Protein AF-A0A804IGE7-F1 (afdb_monomer_lite)

Organism: Musa acuminata subsp. malaccensis (NCBI:txid214687)

Structure (mmCIF, N/CA/C/O backbone):
data_AF-A0A804IGE7-F1
#
_entry.id   AF-A0A804IGE7-F1
#
loop_
_atom_site.group_PDB
_atom_site.id
_atom_site.type_symbol
_atom_site.label_atom_id
_atom_site.label_alt_id
_atom_site.label_comp_id
_atom_site.label_asym_id
_atom_site.label_entity_id
_atom_site.label_seq_id
_atom_site.pdbx_PDB_ins_code
_atom_site.Cartn_x
_atom_site.Cartn_y
_atom_site.Cartn_z
_atom_site.occupancy
_atom_site.B_iso_or_equiv
_atom_site.auth_seq_id
_atom_site.auth_comp_id
_atom_site.auth_asym_id
_atom_site.auth_atom_id
_atom_site.pdbx_PDB_model_num
ATOM 1 N N . MET A 1 1 ? 12.786 8.499 -4.704 1.00 87.31 1 MET A N 1
ATOM 2 C CA . MET A 1 1 ? 11.598 8.108 -3.912 1.00 87.31 1 MET A CA 1
ATOM 3 C C . MET A 1 1 ? 11.783 6.913 -2.957 1.00 87.31 1 MET A C 1
ATOM 5 O O . MET A 1 1 ? 10.938 6.760 -2.089 1.00 87.31 1 MET A O 1
ATOM 9 N N . LEU A 1 2 ? 12.832 6.076 -3.048 1.00 94.38 2 LEU A N 1
ATOM 10 C CA . LEU A 1 2 ? 12.953 4.799 -2.296 1.00 94.38 2 LEU A CA 1
ATOM 11 C C . LEU A 1 2 ? 13.490 4.901 -0.852 1.00 94.38 2 LEU A C 1
ATOM 13 O O . LEU A 1 2 ? 14.056 3.940 -0.338 1.00 94.38 2 LEU A O 1
ATOM 17 N N . GLY A 1 3 ? 13.342 6.056 -0.207 1.00 93.44 3 GLY A N 1
ATOM 18 C CA . GLY A 1 3 ? 13.956 6.346 1.092 1.00 93.44 3 GLY A CA 1
ATOM 19 C C . GLY A 1 3 ? 13.128 5.927 2.312 1.00 93.44 3 GLY A C 1
ATOM 20 O O . GLY A 1 3 ? 12.342 4.976 2.286 1.00 93.44 3 GLY A O 1
ATOM 21 N N . PHE A 1 4 ? 13.322 6.677 3.394 1.00 94.25 4 PHE A N 1
ATOM 22 C CA . PHE A 1 4 ? 12.675 6.483 4.687 1.00 94.25 4 PHE A CA 1
ATOM 23 C C . PHE A 1 4 ? 11.297 7.164 4.731 1.00 94.25 4 PHE A C 1
ATOM 25 O O . PHE A 1 4 ? 11.179 8.343 5.050 1.00 94.25 4 PHE A O 1
ATOM 32 N N . ARG A 1 5 ? 10.256 6.431 4.316 1.00 94.00 5 ARG A N 1
ATOM 33 C CA . ARG A 1 5 ? 8.861 6.900 4.207 1.00 94.00 5 ARG A CA 1
ATOM 34 C C . ARG A 1 5 ? 7.871 5.729 4.266 1.00 94.00 5 ARG A C 1
ATOM 36 O O . ARG A 1 5 ? 8.291 4.572 4.271 1.00 94.00 5 ARG A O 1
ATOM 43 N N . GLY A 1 6 ? 6.570 6.029 4.265 1.00 93.88 6 GLY A N 1
ATOM 44 C CA . GLY A 1 6 ? 5.497 5.027 4.246 1.00 93.88 6 GLY A CA 1
ATOM 45 C C . GLY A 1 6 ? 5.523 4.124 5.479 1.00 93.88 6 GLY A C 1
ATOM 46 O O . GLY A 1 6 ? 5.855 4.592 6.572 1.00 93.88 6 GLY A O 1
ATOM 47 N N . CYS A 1 7 ? 5.241 2.827 5.311 1.00 95.75 7 CYS A N 1
ATOM 48 C CA . CYS A 1 7 ? 5.240 1.876 6.427 1.00 95.75 7 CYS A CA 1
ATOM 49 C C . CYS A 1 7 ? 6.570 1.842 7.190 1.00 95.75 7 CYS A C 1
ATOM 51 O O . CYS A 1 7 ? 6.561 1.668 8.400 1.00 95.75 7 CYS A O 1
ATOM 53 N N . ARG A 1 8 ? 7.709 2.088 6.531 1.00 97.25 8 ARG A N 1
ATOM 54 C CA . ARG A 1 8 ? 9.036 2.107 7.173 1.00 97.25 8 ARG A CA 1
ATOM 55 C C . ARG A 1 8 ? 9.110 3.178 8.256 1.00 97.25 8 ARG A C 1
ATOM 57 O O . ARG A 1 8 ? 9.581 2.909 9.354 1.00 97.25 8 ARG A O 1
ATOM 64 N N . LEU A 1 9 ? 8.587 4.369 7.956 1.00 96.31 9 LEU A N 1
ATOM 65 C CA . LEU A 1 9 ? 8.521 5.472 8.911 1.00 96.31 9 LEU A CA 1
ATOM 66 C C . LEU A 1 9 ? 7.566 5.138 10.065 1.00 96.31 9 LEU A C 1
ATOM 68 O O . LEU A 1 9 ? 7.912 5.359 11.218 1.00 96.31 9 LEU A O 1
ATOM 72 N N . GLY A 1 10 ? 6.408 4.541 9.765 1.00 95.31 10 GLY A N 1
ATOM 73 C CA . GLY A 1 10 ? 5.447 4.090 10.779 1.00 95.31 10 GLY A CA 1
ATOM 74 C C . GLY A 1 10 ? 5.916 2.922 11.642 1.00 95.31 10 GLY A C 1
ATOM 75 O O . GLY A 1 10 ? 5.411 2.730 12.744 1.00 95.31 10 GLY A O 1
ATOM 76 N N . ILE A 1 11 ? 6.840 2.098 11.148 1.00 97.25 11 ILE A N 1
ATOM 77 C CA . ILE A 1 11 ? 7.465 1.021 11.925 1.00 97.25 11 ILE A CA 1
ATOM 78 C C . ILE A 1 11 ? 8.505 1.622 12.869 1.00 97.25 11 ILE A C 1
ATOM 80 O O . ILE A 1 11 ? 8.521 1.286 14.049 1.00 97.25 11 ILE A O 1
ATOM 84 N N . SER A 1 12 ? 9.346 2.531 12.370 1.00 97.38 12 SER A N 1
ATOM 85 C CA . SER A 1 12 ? 10.380 3.183 13.179 1.00 97.38 12 SER A CA 1
ATOM 86 C C . SER A 1 12 ? 9.821 4.160 14.214 1.00 97.38 12 SER A C 1
ATOM 88 O O . SER A 1 12 ? 10.396 4.277 15.291 1.00 97.38 12 SER A O 1
ATOM 90 N N . TYR A 1 13 ? 8.701 4.819 13.907 1.00 96.75 13 TYR A N 1
ATOM 91 C CA . TYR A 1 13 ? 8.012 5.770 14.786 1.00 96.75 13 TYR A CA 1
ATOM 92 C C . TYR A 1 13 ? 6.521 5.408 14.909 1.00 96.75 13 TYR A C 1
ATOM 94 O O . TYR A 1 13 ? 5.664 6.046 14.281 1.00 96.75 13 TYR A O 1
ATOM 102 N N . PRO A 1 14 ? 6.178 4.362 15.689 1.00 97.00 14 PRO A N 1
ATOM 103 C CA . PRO A 1 14 ? 4.807 3.863 15.832 1.00 97.00 14 PRO A CA 1
ATOM 104 C C . PRO A 1 14 ? 3.785 4.913 16.277 1.00 97.00 14 PRO A C 1
ATOM 106 O O . PRO A 1 14 ? 2.600 4.799 15.969 1.00 97.00 14 PRO A O 1
ATOM 109 N N . GLU A 1 15 ? 4.217 5.935 17.012 1.00 94.94 15 GLU A N 1
ATOM 110 C CA . GLU A 1 15 ? 3.406 7.073 17.436 1.00 94.94 15 GLU A CA 1
ATOM 111 C C . GLU A 1 15 ? 2.758 7.816 16.262 1.00 94.94 15 GLU A C 1
ATOM 113 O O . GLU A 1 15 ? 1.634 8.296 16.406 1.00 94.94 15 GLU A O 1
ATOM 118 N N . LEU A 1 16 ? 3.398 7.841 15.085 1.00 93.62 16 LEU A N 1
ATOM 119 C CA . LEU A 1 16 ? 2.839 8.466 13.885 1.00 93.62 16 LEU A CA 1
ATOM 120 C C . LEU A 1 16 ? 1.623 7.690 13.373 1.00 93.62 16 LEU A C 1
ATOM 122 O O . LEU A 1 16 ? 0.566 8.282 13.147 1.00 93.62 16 LEU A O 1
ATOM 126 N N . THR A 1 17 ? 1.748 6.365 13.246 1.00 95.56 17 THR A N 1
ATOM 127 C CA . THR A 1 17 ? 0.634 5.480 12.872 1.00 95.56 17 THR A CA 1
ATOM 128 C C . THR A 1 17 ? -0.483 5.564 13.901 1.00 95.56 17 THR A C 1
ATOM 130 O O . THR A 1 17 ? -1.649 5.684 13.532 1.00 95.56 17 THR A O 1
ATOM 133 N N . LYS A 1 18 ? -0.141 5.536 15.196 1.00 96.81 18 LYS A N 1
ATOM 134 C CA . LYS A 1 18 ? -1.130 5.584 16.278 1.00 96.81 18 LYS A CA 1
ATOM 135 C C . LYS A 1 18 ? -1.922 6.887 16.265 1.00 96.81 18 LYS A C 1
ATOM 137 O O . LYS A 1 18 ? -3.145 6.848 16.352 1.00 96.81 18 LYS A O 1
ATOM 142 N N . MET A 1 19 ? -1.237 8.021 16.122 1.00 95.81 19 MET A N 1
ATOM 143 C CA . MET A 1 19 ? -1.867 9.338 16.046 1.00 95.81 19 MET A CA 1
ATOM 144 C C . MET A 1 19 ? -2.813 9.433 14.843 1.00 95.81 19 MET A C 1
ATOM 146 O O . MET A 1 19 ? -3.958 9.851 15.002 1.00 95.81 19 MET A O 1
ATOM 150 N N . GLN A 1 20 ? -2.379 8.977 13.663 1.00 92.56 20 GLN A N 1
ATOM 151 C CA . GLN A 1 20 ? -3.211 8.998 12.456 1.00 92.56 20 GLN A CA 1
ATOM 152 C C . GLN A 1 20 ? -4.420 8.064 12.569 1.00 92.56 20 GLN A C 1
ATOM 154 O O . GLN A 1 20 ? -5.537 8.482 12.277 1.00 92.56 20 GLN A O 1
ATOM 159 N N . ALA A 1 21 ? -4.224 6.826 13.030 1.00 95.69 21 ALA A N 1
ATOM 160 C CA . ALA A 1 21 ? -5.314 5.873 13.227 1.00 95.69 21 ALA A CA 1
ATOM 161 C C . ALA A 1 21 ? -6.350 6.409 14.225 1.00 95.69 21 ALA A C 1
ATOM 163 O O . ALA A 1 21 ? -7.546 6.367 13.945 1.00 95.69 21 ALA A O 1
ATOM 164 N N . ARG A 1 22 ? -5.897 6.978 15.350 1.00 96.75 22 ARG A N 1
ATOM 165 C CA . ARG A 1 22 ? -6.774 7.590 16.354 1.00 96.75 22 ARG A CA 1
ATOM 166 C C . ARG A 1 22 ? -7.616 8.708 15.745 1.00 96.75 22 ARG A C 1
ATOM 168 O O . ARG A 1 22 ? -8.836 8.648 15.840 1.00 96.75 22 ARG A O 1
ATOM 175 N N . ALA A 1 23 ? -6.980 9.652 15.050 1.00 94.00 23 ALA A N 1
ATOM 176 C CA . ALA A 1 23 ? -7.677 10.761 14.402 1.00 94.00 23 ALA A CA 1
ATOM 177 C C . ALA A 1 23 ? -8.731 10.280 13.387 1.00 94.00 23 ALA A C 1
ATOM 179 O O . ALA A 1 23 ? -9.832 10.823 13.335 1.00 94.00 23 ALA A O 1
ATOM 180 N N . ILE A 1 24 ? -8.422 9.235 12.607 1.00 92.81 24 ILE A N 1
ATOM 181 C CA . ILE A 1 24 ? -9.368 8.629 11.658 1.00 92.81 24 ILE A CA 1
ATOM 182 C C . ILE A 1 24 ? -10.589 8.061 12.389 1.00 92.81 24 ILE A C 1
ATOM 184 O O . ILE A 1 24 ? -11.719 8.334 11.983 1.00 92.81 24 ILE A O 1
ATOM 188 N N . PHE A 1 25 ? -10.383 7.271 13.446 1.00 95.94 25 PHE A N 1
ATOM 189 C CA . PHE A 1 25 ? -11.483 6.626 14.166 1.00 95.94 25 PHE A CA 1
ATOM 190 C C . PHE A 1 25 ? -12.333 7.622 14.957 1.00 95.94 25 PHE A C 1
ATOM 192 O O . PHE A 1 25 ? -13.557 7.540 14.890 1.00 95.94 25 PHE A O 1
ATOM 199 N N . GLU A 1 26 ? -11.715 8.587 15.639 1.00 95.00 26 GLU A N 1
ATOM 200 C CA . GLU A 1 26 ? -12.427 9.647 16.364 1.00 95.00 26 GLU A CA 1
ATOM 201 C C . GLU A 1 26 ? -13.297 10.479 15.411 1.00 95.00 26 GLU A C 1
ATOM 203 O O . GLU A 1 26 ? -14.484 10.689 15.674 1.00 95.00 26 GLU A O 1
ATOM 208 N N . ALA A 1 27 ? -12.754 10.879 14.254 1.00 91.81 27 ALA A N 1
ATOM 209 C CA . ALA A 1 27 ? -13.513 11.602 13.236 1.00 91.81 27 ALA A CA 1
ATOM 210 C C . ALA A 1 27 ? -14.663 10.755 12.669 1.00 91.81 27 ALA A C 1
ATOM 212 O O . ALA A 1 27 ? -15.792 11.232 12.553 1.00 91.81 27 ALA A O 1
ATOM 213 N N . ALA A 1 28 ? -14.403 9.485 12.348 1.00 91.44 28 ALA A N 1
ATOM 214 C CA . ALA A 1 28 ? -15.414 8.594 11.793 1.00 91.44 28 ALA A CA 1
ATOM 215 C C . ALA A 1 28 ? -16.568 8.331 12.775 1.00 91.44 28 ALA A C 1
ATOM 217 O O . ALA A 1 28 ? -17.729 8.326 12.363 1.00 91.44 28 ALA A O 1
ATOM 218 N N . ILE A 1 29 ? -16.278 8.174 14.070 1.00 93.94 29 ILE A N 1
ATOM 219 C CA . ILE A 1 29 ? -17.312 8.028 15.101 1.00 93.94 29 ILE A CA 1
ATOM 220 C C . ILE A 1 29 ? -18.079 9.335 15.297 1.00 93.94 29 ILE A C 1
ATOM 222 O O . ILE A 1 29 ? -19.306 9.305 15.363 1.00 93.94 29 ILE A O 1
ATOM 226 N N . SER A 1 30 ? -17.389 10.480 15.349 1.00 93.19 30 SER A N 1
ATOM 227 C CA . SER A 1 30 ? -18.036 11.793 15.469 1.00 93.19 30 SER A CA 1
ATOM 228 C C . SER A 1 30 ? -19.070 12.011 14.359 1.00 93.19 30 SER A C 1
ATOM 230 O O . SER A 1 30 ? -20.218 12.355 14.634 1.00 93.19 30 SER A O 1
ATOM 232 N N . MET A 1 31 ? -18.702 11.705 13.112 1.00 91.25 31 MET A N 1
ATOM 233 C CA . MET A 1 31 ? -19.609 11.782 11.963 1.00 91.25 31 MET A CA 1
ATOM 234 C C . MET A 1 31 ? -20.738 10.748 12.037 1.00 91.25 31 MET A C 1
ATOM 236 O O . MET A 1 31 ? -21.891 11.066 11.746 1.00 91.25 31 MET A O 1
ATOM 240 N N . SER A 1 32 ? -20.439 9.526 12.487 1.00 90.56 32 SER A N 1
ATOM 241 C CA . SER A 1 32 ? -21.458 8.491 12.693 1.00 90.56 32 SER A CA 1
ATOM 242 C C . SER A 1 32 ? -22.517 8.909 13.713 1.00 90.56 32 SER A C 1
ATOM 244 O O . SER A 1 32 ? -23.701 8.650 13.503 1.00 90.56 32 SER A O 1
ATOM 246 N N . ASN A 1 33 ? -22.122 9.601 14.782 1.00 90.25 33 ASN A N 1
ATOM 247 C CA . ASN A 1 33 ? -23.044 10.123 15.793 1.00 90.25 33 ASN A CA 1
ATOM 248 C C . ASN A 1 33 ? -23.938 11.252 15.254 1.00 90.25 33 ASN A C 1
ATOM 250 O O . ASN A 1 33 ? -25.021 11.483 15.785 1.00 90.25 33 ASN A O 1
ATOM 254 N N . GLN A 1 34 ? -23.521 11.916 14.174 1.00 92.56 34 GLN A N 1
ATOM 255 C CA . GLN A 1 34 ? -24.323 12.905 13.447 1.00 92.56 34 GLN A CA 1
ATOM 256 C C . GLN A 1 34 ? -25.230 12.266 12.377 1.00 92.56 34 GLN A C 1
ATOM 258 O O . GLN A 1 34 ? -25.856 12.968 11.587 1.00 92.56 34 GLN A O 1
ATOM 263 N N . GLY A 1 35 ? -25.314 10.932 12.334 1.00 90.06 35 GLY A N 1
ATOM 264 C CA . GLY A 1 35 ? -26.145 10.194 11.383 1.00 90.06 35 GLY A CA 1
ATOM 265 C C . GLY A 1 35 ? -25.495 9.966 10.016 1.00 90.06 35 GLY A C 1
ATOM 266 O O . GLY A 1 35 ? -26.150 9.449 9.110 1.00 90.06 35 GLY A O 1
ATOM 267 N N . VAL A 1 36 ? -24.213 10.307 9.843 1.00 88.44 36 VAL A N 1
ATOM 268 C CA . VAL A 1 36 ? -23.479 10.033 8.601 1.00 88.44 36 VAL A CA 1
ATOM 269 C C . VAL A 1 36 ? -22.995 8.587 8.606 1.00 88.44 36 VAL A C 1
ATOM 271 O O . VAL A 1 36 ? -22.269 8.158 9.497 1.00 88.44 36 VAL A O 1
ATOM 274 N N . LYS A 1 37 ? -23.339 7.810 7.579 1.00 87.50 37 LYS A N 1
ATOM 275 C CA . LYS A 1 37 ? -22.810 6.450 7.440 1.00 87.50 37 LYS A CA 1
ATOM 276 C C . LYS A 1 37 ? -21.343 6.504 7.004 1.00 87.50 37 LYS A C 1
ATOM 278 O O . LYS A 1 37 ? -21.059 6.826 5.853 1.00 87.50 37 LYS A O 1
ATOM 283 N N . VAL A 1 38 ? -20.425 6.144 7.902 1.00 86.19 38 VAL A N 1
ATOM 284 C CA . VAL A 1 38 ? -18.978 6.112 7.626 1.00 86.19 38 VAL A CA 1
ATOM 285 C C . VAL A 1 38 ? -18.465 4.672 7.608 1.00 86.19 38 VAL A C 1
ATOM 287 O O . VAL A 1 38 ? -18.751 3.889 8.510 1.00 86.19 38 VAL A O 1
ATOM 290 N N . LEU A 1 39 ? -17.688 4.325 6.579 1.00 90.50 39 LEU A N 1
ATOM 291 C CA . LEU A 1 39 ? -16.958 3.058 6.480 1.00 90.50 39 LEU A CA 1
ATOM 292 C C . LEU A 1 39 ? -15.491 3.363 6.128 1.00 90.50 39 LEU A C 1
ATOM 294 O O . LEU A 1 39 ? -15.165 3.447 4.940 1.00 90.50 39 LEU A O 1
ATOM 298 N N . PRO A 1 40 ? -14.615 3.601 7.122 1.00 90.94 40 PRO A N 1
ATOM 299 C CA . PRO A 1 40 ? -13.226 3.937 6.852 1.00 90.94 40 PRO A CA 1
ATOM 300 C C . PRO A 1 40 ? -12.451 2.717 6.329 1.00 90.94 40 PRO A C 1
ATOM 302 O O . PRO A 1 40 ? -12.484 1.631 6.913 1.00 90.94 40 PRO A O 1
ATOM 305 N N . GLU A 1 41 ? -11.727 2.913 5.228 1.00 92.31 41 GLU A N 1
ATOM 306 C CA . GLU A 1 41 ? -10.737 1.980 4.691 1.00 92.31 41 GLU A CA 1
ATOM 307 C C . GLU A 1 41 ? -9.343 2.588 4.922 1.00 92.31 41 GLU A C 1
ATOM 309 O O . GLU A 1 41 ? -8.972 3.587 4.307 1.00 92.31 41 GLU A O 1
ATOM 314 N N . ILE A 1 42 ? -8.578 2.012 5.849 1.00 93.50 42 ILE A N 1
ATOM 315 C CA . ILE A 1 42 ? -7.229 2.464 6.205 1.00 93.50 42 ILE A CA 1
ATOM 316 C C . ILE A 1 42 ? -6.224 1.664 5.390 1.00 93.50 42 ILE A C 1
ATOM 318 O O . ILE A 1 42 ? -6.250 0.434 5.384 1.00 93.50 42 ILE A O 1
ATOM 322 N N . MET A 1 43 ? -5.325 2.352 4.706 1.00 93.44 43 MET A N 1
ATOM 323 C CA . MET A 1 43 ? -4.363 1.738 3.810 1.00 93.44 43 MET A CA 1
ATOM 324 C C . MET A 1 43 ? -2.932 1.982 4.277 1.00 93.44 43 MET A C 1
ATOM 326 O O . MET A 1 43 ? -2.543 3.113 4.570 1.00 93.44 43 MET A O 1
ATOM 330 N N . VAL A 1 44 ? -2.144 0.906 4.315 1.00 94.94 44 VAL A N 1
ATOM 331 C CA . VAL A 1 44 ? -0.713 0.946 4.629 1.00 94.94 44 VAL A CA 1
ATOM 332 C C . VAL A 1 44 ? 0.094 1.065 3.324 1.00 94.94 44 VAL A C 1
ATOM 334 O O . VAL A 1 44 ? 0.028 0.138 2.504 1.00 94.94 44 VAL A O 1
ATOM 337 N N . PRO A 1 45 ? 0.841 2.165 3.112 1.00 94.19 45 PRO A N 1
ATOM 338 C CA . PRO A 1 45 ? 1.638 2.404 1.912 1.00 94.19 45 PRO A CA 1
ATOM 339 C C . PRO A 1 45 ? 3.030 1.761 1.991 1.00 94.19 45 PRO A C 1
ATOM 341 O O . PRO A 1 45 ? 3.585 1.564 3.075 1.00 94.19 45 PRO A O 1
ATOM 344 N N . LEU A 1 46 ? 3.632 1.526 0.825 1.00 94.81 46 LEU A N 1
ATOM 345 C CA . LEU A 1 46 ? 5.004 1.053 0.604 1.00 94.81 46 LEU A CA 1
ATOM 346 C C . LEU A 1 46 ? 5.380 -0.253 1.313 1.00 94.81 46 LEU A C 1
ATOM 348 O O . LEU A 1 46 ? 6.560 -0.489 1.590 1.00 94.81 46 LEU A O 1
ATOM 352 N N . THR A 1 47 ? 4.402 -1.120 1.568 1.00 94.69 47 THR A N 1
ATOM 353 C CA . THR A 1 47 ? 4.676 -2.468 2.067 1.00 94.69 47 THR A CA 1
ATOM 354 C C . THR A 1 47 ? 5.435 -3.256 1.000 1.00 94.69 47 THR A C 1
ATOM 356 O O . THR A 1 47 ? 5.141 -3.177 -0.192 1.00 94.69 47 THR A O 1
ATOM 359 N N . GLY A 1 48 ? 6.465 -3.995 1.408 1.00 95.50 48 GLY A N 1
ATOM 360 C CA . GLY A 1 48 ? 7.194 -4.927 0.546 1.00 95.50 48 GLY A CA 1
ATOM 361 C C . GLY A 1 48 ? 7.155 -6.363 1.064 1.00 95.50 48 GLY A C 1
ATOM 362 O O . GLY A 1 48 ? 7.486 -7.291 0.320 1.00 95.50 48 GLY A O 1
ATOM 363 N N . THR A 1 49 ? 6.773 -6.547 2.327 1.00 95.38 49 THR A N 1
ATOM 364 C CA . THR A 1 49 ? 6.719 -7.813 3.061 1.00 95.38 49 THR A CA 1
ATOM 365 C C . THR A 1 49 ? 5.401 -7.931 3.844 1.00 95.38 49 THR A C 1
ATOM 367 O O . THR A 1 49 ? 4.871 -6.905 4.282 1.00 95.38 49 THR A O 1
ATOM 370 N N . PRO A 1 50 ? 4.891 -9.156 4.077 1.00 93.62 50 PRO A N 1
ATOM 371 C CA . PRO A 1 50 ? 3.738 -9.373 4.956 1.00 93.62 50 PRO A CA 1
ATOM 372 C C . PRO A 1 50 ? 3.973 -8.833 6.372 1.00 93.62 50 PRO A C 1
ATOM 374 O O . PRO A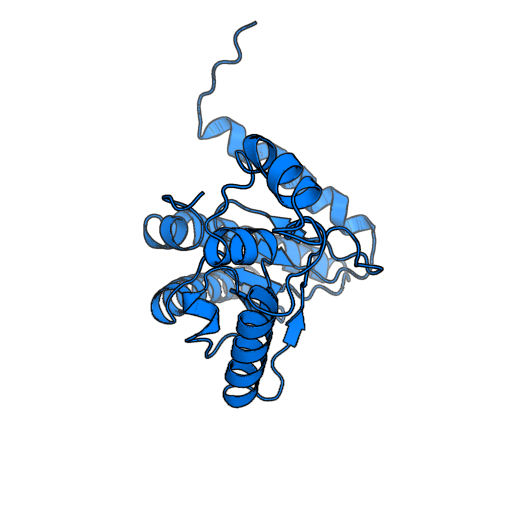 1 50 ? 3.104 -8.193 6.949 1.00 93.62 50 PRO A O 1
ATOM 377 N N . GLN A 1 51 ? 5.197 -8.963 6.889 1.00 96.00 51 GLN A N 1
ATOM 378 C CA . GLN A 1 51 ? 5.565 -8.530 8.240 1.00 96.00 51 GLN A CA 1
ATOM 379 C C . GLN A 1 51 ? 5.468 -7.008 8.423 1.00 96.00 51 GLN A C 1
ATOM 381 O O . GLN A 1 51 ? 5.032 -6.534 9.472 1.00 96.00 51 GLN A O 1
ATOM 386 N N . GLU A 1 52 ? 5.849 -6.221 7.409 1.00 96.88 52 GLU A N 1
ATOM 387 C CA . GLU A 1 52 ? 5.664 -4.762 7.437 1.00 96.88 52 GLU A CA 1
ATOM 388 C C . GLU A 1 52 ? 4.178 -4.391 7.513 1.00 96.88 52 GLU A C 1
ATOM 390 O O . GLU A 1 52 ? 3.808 -3.462 8.236 1.00 96.88 52 GLU A O 1
ATOM 395 N N . PHE A 1 53 ? 3.328 -5.117 6.781 1.00 95.62 53 PHE A N 1
ATOM 396 C CA . PHE A 1 53 ? 1.885 -4.909 6.797 1.00 95.62 53 PHE A CA 1
ATOM 397 C C . PHE A 1 53 ? 1.274 -5.320 8.143 1.00 95.62 53 PHE A C 1
ATOM 399 O O . PHE A 1 53 ? 0.612 -4.502 8.781 1.00 95.62 53 PHE A O 1
ATOM 406 N N . GLU A 1 54 ? 1.558 -6.532 8.620 1.00 95.69 54 GLU A N 1
ATOM 407 C CA . GLU A 1 54 ? 1.083 -7.072 9.901 1.00 95.69 54 GLU A CA 1
ATOM 408 C C . GLU A 1 54 ? 1.434 -6.163 11.082 1.00 95.69 54 GLU A C 1
ATOM 410 O O . GLU A 1 54 ? 0.582 -5.884 11.930 1.00 95.69 54 GLU A O 1
ATOM 415 N N . HIS A 1 55 ? 2.662 -5.633 11.115 1.00 97.12 55 HIS A N 1
ATOM 416 C CA . HIS A 1 55 ? 3.084 -4.690 12.148 1.00 97.12 55 HIS A CA 1
ATOM 417 C C . HIS A 1 55 ? 2.172 -3.455 12.194 1.00 97.12 55 HIS A C 1
ATOM 419 O O . HIS A 1 55 ? 1.718 -3.038 13.262 1.00 97.12 55 HIS A O 1
ATOM 425 N N . GLN A 1 56 ? 1.889 -2.858 11.034 1.00 97.56 56 GLN A N 1
ATOM 426 C CA . GLN A 1 56 ? 1.030 -1.677 10.949 1.00 97.56 56 GLN A CA 1
ATOM 427 C C . GLN A 1 56 ? -0.433 -2.013 11.263 1.00 97.56 56 GLN A C 1
ATOM 429 O O . GLN A 1 56 ? -1.074 -1.278 12.013 1.00 97.56 56 GLN A O 1
ATOM 434 N N . VAL A 1 57 ? -0.948 -3.145 10.771 1.00 96.75 57 VAL A N 1
ATOM 435 C CA . VAL A 1 57 ? -2.306 -3.626 11.079 1.00 96.75 57 VAL A CA 1
ATOM 436 C C . VAL A 1 57 ? -2.492 -3.801 12.584 1.00 96.75 57 VAL A C 1
ATOM 438 O O . VAL A 1 57 ? -3.488 -3.326 13.128 1.00 96.75 57 VAL A O 1
ATOM 441 N N . SER A 1 58 ? -1.533 -4.426 13.270 1.00 97.88 58 SER A N 1
ATOM 442 C CA . SER A 1 58 ? -1.584 -4.632 14.722 1.00 97.88 58 SER A CA 1
ATOM 443 C C . SER A 1 58 ? -1.713 -3.308 15.485 1.00 97.88 58 SER A C 1
ATOM 445 O O . SER A 1 58 ? -2.584 -3.158 16.350 1.00 97.88 58 SER A O 1
ATOM 447 N N . LEU A 1 59 ? -0.921 -2.299 15.104 1.00 97.62 59 LEU A N 1
ATOM 448 C CA . LEU A 1 59 ? -1.003 -0.957 15.685 1.00 97.62 59 LEU A CA 1
ATOM 449 C C . LEU A 1 59 ? -2.359 -0.292 15.424 1.00 97.62 59 LEU A C 1
ATOM 451 O O . LEU A 1 59 ? -2.972 0.226 16.357 1.00 97.62 59 LEU A O 1
ATOM 455 N N . ILE A 1 60 ? -2.838 -0.330 14.178 1.00 98.12 60 ILE A N 1
ATOM 456 C CA . ILE A 1 60 ? -4.120 0.270 13.781 1.00 98.12 60 ILE A CA 1
ATOM 457 C C . ILE A 1 60 ? -5.270 -0.366 14.566 1.00 98.12 60 ILE A C 1
ATOM 459 O O . ILE A 1 60 ? -6.085 0.353 15.141 1.00 98.12 60 ILE A O 1
ATOM 463 N N . ARG A 1 61 ? -5.324 -1.703 14.635 1.00 98.19 61 ARG A N 1
ATOM 464 C CA . ARG A 1 61 ? -6.390 -2.423 15.350 1.00 98.19 61 ARG A CA 1
ATOM 465 C C . ARG A 1 61 ? -6.348 -2.172 16.857 1.00 98.19 61 ARG A C 1
ATOM 467 O O . ARG A 1 61 ? -7.401 -2.012 17.468 1.00 98.19 61 ARG A O 1
ATOM 474 N N . THR A 1 62 ? -5.152 -2.071 17.441 1.00 98.50 62 THR A N 1
ATOM 475 C CA . THR A 1 62 ? -4.982 -1.714 18.859 1.00 98.50 62 THR A CA 1
ATOM 476 C C . THR A 1 62 ? -5.570 -0.335 19.155 1.00 98.50 62 THR A C 1
ATOM 478 O O . THR A 1 62 ? -6.336 -0.177 20.103 1.00 98.50 62 THR A O 1
ATOM 481 N N . VAL A 1 63 ? -5.257 0.660 18.322 1.00 98.50 63 VAL A N 1
ATOM 482 C CA . VAL A 1 63 ? -5.778 2.023 18.493 1.00 98.50 63 VAL A CA 1
ATOM 483 C C . VAL A 1 63 ? -7.282 2.091 18.245 1.00 98.50 63 VAL A C 1
ATOM 485 O O . VAL A 1 63 ? -7.978 2.761 19.001 1.00 98.50 63 VAL A O 1
ATOM 488 N N . ALA A 1 64 ? -7.797 1.359 17.252 1.00 98.19 64 ALA A N 1
ATOM 489 C CA . ALA A 1 64 ? -9.236 1.249 17.017 1.00 98.19 64 ALA A CA 1
ATOM 490 C C . ALA A 1 64 ? -9.966 0.799 18.290 1.00 98.19 64 ALA A C 1
ATOM 492 O O . ALA A 1 64 ? -10.905 1.453 18.731 1.00 98.19 64 ALA A O 1
ATOM 493 N N . GLN A 1 65 ? -9.481 -0.273 18.926 1.00 98.31 65 GLN A N 1
ATOM 494 C CA . GLN A 1 65 ? -10.090 -0.811 20.140 1.00 98.31 65 GLN A CA 1
ATOM 495 C C . GLN A 1 65 ? -10.038 0.178 21.314 1.00 98.31 65 GLN A C 1
ATOM 497 O O . GLN A 1 65 ? -11.006 0.278 22.071 1.00 98.31 65 GLN A O 1
ATOM 502 N N . GLN A 1 66 ? -8.932 0.915 21.464 1.00 98.50 66 GLN A N 1
ATOM 503 C CA . GLN A 1 66 ? -8.798 1.958 22.486 1.00 98.50 66 GLN A CA 1
ATOM 504 C C . GLN A 1 66 ? -9.838 3.060 22.284 1.00 98.50 66 GLN A C 1
ATOM 506 O O . GLN A 1 66 ? -10.621 3.324 23.192 1.00 98.50 66 GLN A O 1
ATOM 511 N N . VAL A 1 67 ? -9.916 3.623 21.074 1.00 98.19 67 VAL A N 1
ATOM 512 C CA . VAL A 1 67 ? -10.891 4.671 20.737 1.00 98.19 67 VAL A CA 1
ATOM 513 C C . VAL A 1 67 ? -12.321 4.169 20.933 1.00 98.19 67 VAL A C 1
ATOM 515 O O . VAL A 1 67 ? -13.139 4.864 21.524 1.00 98.19 67 VAL A O 1
ATOM 518 N N . PHE A 1 68 ? -12.630 2.943 20.505 1.00 97.81 68 PHE A N 1
ATOM 519 C CA . PHE A 1 68 ? -13.975 2.375 20.655 1.00 97.81 68 PHE A CA 1
ATOM 520 C C . PHE A 1 68 ? -14.379 2.213 22.122 1.00 97.81 68 PHE A C 1
ATOM 522 O O . PHE A 1 68 ? -15.522 2.477 22.492 1.00 97.81 68 PHE A O 1
ATOM 529 N N . THR A 1 69 ? -13.428 1.818 22.968 1.00 98.06 69 THR A N 1
ATOM 530 C CA . THR A 1 69 ? -13.647 1.690 24.413 1.00 98.06 69 THR A CA 1
ATOM 531 C C . THR A 1 69 ? -13.847 3.060 25.059 1.00 98.06 69 THR A C 1
ATOM 533 O O . THR A 1 69 ? -14.793 3.243 25.818 1.00 98.06 69 THR A O 1
ATOM 536 N N . GLU A 1 70 ? -12.993 4.032 24.731 1.00 97.69 70 GLU A N 1
ATOM 537 C CA . GLU A 1 70 ? -13.056 5.403 25.256 1.00 97.69 70 GLU A CA 1
ATOM 538 C C . GLU A 1 70 ? -14.345 6.129 24.843 1.00 97.69 70 GLU A C 1
ATOM 540 O O . GLU A 1 70 ? -14.914 6.880 25.632 1.00 97.69 70 GLU A O 1
ATOM 545 N N . MET A 1 71 ? -14.827 5.885 23.622 1.00 95.38 71 MET A N 1
ATOM 546 C CA . MET A 1 71 ? -16.030 6.517 23.077 1.00 95.38 71 MET A CA 1
ATOM 547 C C . MET A 1 71 ? -17.323 5.733 23.334 1.00 95.38 71 MET A C 1
ATOM 549 O O . MET A 1 71 ? -18.403 6.218 22.995 1.00 95.38 71 MET A O 1
ATOM 553 N N . GLY A 1 72 ? -17.239 4.524 23.897 1.00 96.19 72 GLY A N 1
ATOM 554 C CA . GLY A 1 72 ? -18.401 3.680 24.193 1.00 96.19 72 GLY A CA 1
ATOM 555 C C . GLY A 1 72 ? -19.191 3.226 22.958 1.00 96.19 72 GLY A C 1
ATOM 556 O O . GLY A 1 72 ? -20.367 2.890 23.070 1.00 96.19 72 GLY A O 1
ATOM 557 N N . THR A 1 73 ? -18.576 3.234 21.774 1.00 94.56 73 THR A N 1
ATOM 558 C CA . THR A 1 73 ? -19.208 2.836 20.508 1.00 94.56 73 THR A CA 1
ATOM 559 C C . THR A 1 73 ? -18.173 2.258 19.548 1.00 94.56 73 THR A C 1
ATOM 561 O O . THR A 1 73 ? -16.972 2.420 19.738 1.00 94.56 73 THR A O 1
ATOM 564 N N . SER A 1 74 ? -18.626 1.570 18.503 1.00 94.31 74 SER A N 1
ATOM 565 C CA . SER A 1 74 ? -17.747 0.984 17.490 1.00 94.31 74 SER A CA 1
ATOM 566 C C . SER A 1 74 ? -18.290 1.219 16.089 1.00 94.31 74 SER A C 1
ATOM 568 O O . SER A 1 74 ? -19.495 1.363 15.886 1.00 94.31 74 SER A O 1
ATOM 570 N N . ILE A 1 75 ? -17.384 1.234 15.116 1.00 93.69 75 ILE A N 1
ATOM 571 C CA . ILE A 1 75 ? -17.711 1.334 13.695 1.00 93.69 75 ILE A CA 1
ATOM 572 C C . ILE A 1 75 ? -17.005 0.222 12.922 1.00 93.69 75 ILE A C 1
ATOM 574 O O . ILE A 1 75 ? -15.920 -0.227 13.294 1.00 93.69 75 ILE A O 1
ATOM 578 N N . SER A 1 76 ? -17.615 -0.224 11.826 1.00 94.88 76 SER A N 1
ATOM 579 C CA . SER A 1 76 ? -16.969 -1.163 10.904 1.00 94.88 76 SER A CA 1
ATOM 580 C C . SER A 1 76 ? -15.896 -0.447 10.091 1.00 94.88 76 SER A C 1
ATOM 582 O O . SER A 1 76 ? -16.143 0.642 9.585 1.00 94.88 76 SER A O 1
ATOM 584 N N . TYR A 1 77 ? -14.733 -1.068 9.921 1.00 95.06 77 TYR A N 1
ATOM 585 C CA . TYR A 1 77 ? -13.622 -0.530 9.136 1.00 95.06 77 TYR A CA 1
ATOM 586 C C . TYR A 1 77 ? -12.871 -1.654 8.423 1.00 95.06 77 TYR A C 1
ATOM 588 O O . TYR A 1 77 ? -13.041 -2.827 8.761 1.00 95.06 77 TYR A O 1
ATOM 596 N N . LYS A 1 78 ? -12.037 -1.291 7.446 1.00 94.31 78 LYS A N 1
ATOM 597 C CA . LYS A 1 78 ? -11.106 -2.218 6.789 1.00 94.31 78 LYS A CA 1
ATOM 598 C C . LYS A 1 78 ? -9.680 -1.694 6.850 1.00 94.31 78 LYS A C 1
ATOM 600 O O . LYS A 1 78 ? -9.467 -0.485 6.800 1.00 94.31 78 LYS A O 1
ATOM 605 N N . VAL A 1 79 ? -8.714 -2.600 6.898 1.00 94.88 79 VAL A N 1
ATOM 606 C CA . VAL A 1 79 ? -7.285 -2.339 6.781 1.00 94.88 79 VAL A CA 1
ATOM 607 C C . VAL A 1 79 ? -6.732 -3.109 5.588 1.00 94.88 79 VAL A C 1
ATOM 609 O O . VAL A 1 79 ? -6.792 -4.337 5.513 1.00 94.88 79 VAL A O 1
ATOM 612 N N . GLY A 1 80 ? -6.197 -2.365 4.634 1.00 94.25 80 GLY A N 1
ATOM 613 C CA . GLY A 1 80 ? -5.627 -2.893 3.405 1.00 94.25 80 GLY A CA 1
ATOM 614 C C . GLY A 1 80 ? -4.252 -2.314 3.143 1.00 94.25 80 GLY A C 1
ATOM 615 O O . GLY A 1 80 ? -3.696 -1.568 3.952 1.00 94.25 80 GLY A O 1
ATOM 616 N N . THR A 1 81 ? -3.691 -2.647 1.990 1.00 93.81 81 THR A N 1
ATOM 617 C CA . THR A 1 81 ? -2.353 -2.188 1.627 1.00 93.81 81 THR A CA 1
ATOM 618 C C . THR A 1 81 ? -2.293 -1.667 0.203 1.00 93.81 81 THR A C 1
ATOM 620 O O . THR A 1 81 ? -3.046 -2.105 -0.676 1.00 93.81 81 THR A O 1
ATOM 623 N N . MET A 1 82 ? -1.395 -0.706 -0.013 1.00 92.94 82 MET A N 1
ATOM 624 C CA . MET A 1 82 ? -1.061 -0.260 -1.351 1.00 92.94 82 MET A CA 1
ATOM 625 C C . MET A 1 82 ? -0.060 -1.233 -1.985 1.00 92.94 82 MET A C 1
ATOM 627 O O . MET A 1 82 ? 1.040 -1.435 -1.477 1.00 92.94 82 MET A O 1
ATOM 631 N N . ILE A 1 83 ? -0.424 -1.813 -3.127 1.00 94.62 83 ILE A N 1
ATOM 632 C CA . ILE A 1 83 ? 0.466 -2.626 -3.954 1.00 94.62 83 ILE A CA 1
ATOM 633 C C . ILE A 1 83 ? 1.193 -1.697 -4.925 1.00 94.62 83 ILE A C 1
ATOM 635 O O . ILE A 1 83 ? 0.741 -1.436 -6.040 1.00 94.62 83 ILE A O 1
ATOM 639 N N . GLU A 1 84 ? 2.315 -1.162 -4.457 1.00 94.56 84 GLU A N 1
ATOM 640 C CA . GLU A 1 84 ? 3.146 -0.194 -5.188 1.00 94.56 84 GLU A CA 1
ATOM 641 C C . GLU A 1 84 ? 4.643 -0.542 -5.193 1.00 94.56 84 GLU A C 1
ATOM 643 O O . GLU A 1 84 ? 5.443 0.094 -5.876 1.00 94.56 84 GLU A O 1
ATOM 648 N N . VAL A 1 85 ? 5.021 -1.601 -4.473 1.00 96.81 85 VAL A N 1
ATOM 649 C CA . VAL A 1 85 ? 6.360 -2.196 -4.497 1.00 96.81 85 VAL A CA 1
ATOM 650 C C . VAL A 1 85 ? 6.290 -3.501 -5.299 1.00 96.81 85 VAL A C 1
ATOM 652 O O . VAL A 1 85 ? 5.462 -4.354 -4.972 1.00 96.81 85 VAL A O 1
ATOM 655 N N . PRO A 1 86 ? 7.166 -3.742 -6.298 1.00 97.50 86 PRO A N 1
ATOM 656 C CA . PRO A 1 86 ? 7.122 -4.969 -7.097 1.00 97.50 86 PRO A CA 1
ATOM 657 C C . PRO A 1 86 ? 7.153 -6.250 -6.258 1.00 97.50 86 PRO A C 1
ATOM 659 O O . PRO A 1 86 ? 6.435 -7.201 -6.552 1.00 97.50 86 PRO A O 1
ATOM 662 N N . ARG A 1 87 ? 7.922 -6.262 -5.158 1.00 97.56 87 ARG A N 1
ATOM 663 C CA . ARG A 1 87 ? 7.958 -7.399 -4.229 1.00 97.56 87 ARG A CA 1
ATOM 664 C C . ARG A 1 87 ? 6.582 -7.697 -3.633 1.00 97.56 87 ARG A C 1
ATOM 666 O O . ARG A 1 87 ? 6.220 -8.866 -3.591 1.00 97.56 87 ARG A O 1
ATOM 673 N N . ALA A 1 88 ? 5.809 -6.681 -3.244 1.00 95.50 88 ALA A N 1
ATOM 674 C CA . ALA A 1 88 ? 4.468 -6.871 -2.693 1.00 95.50 88 ALA A CA 1
ATOM 675 C C . ALA A 1 88 ? 3.536 -7.559 -3.692 1.00 95.50 88 ALA A C 1
ATOM 677 O O . ALA A 1 88 ? 2.798 -8.452 -3.306 1.00 95.50 88 ALA A O 1
ATOM 678 N N . ALA A 1 89 ? 3.630 -7.237 -4.986 1.00 94.75 89 ALA A N 1
ATOM 679 C CA . ALA A 1 89 ? 2.862 -7.942 -6.011 1.00 94.75 89 ALA A CA 1
ATOM 680 C C . ALA A 1 89 ? 3.236 -9.434 -6.116 1.00 94.75 89 ALA A C 1
ATOM 682 O O . ALA A 1 89 ? 2.382 -10.280 -6.378 1.00 94.75 89 ALA A O 1
ATOM 683 N N . LEU A 1 90 ? 4.509 -9.764 -5.885 1.00 94.62 90 LEU A N 1
ATOM 684 C CA . LEU A 1 90 ? 5.013 -11.136 -5.920 1.00 94.62 90 LEU A CA 1
ATOM 685 C C . LEU A 1 90 ? 4.682 -11.928 -4.653 1.00 94.62 90 LEU A C 1
ATOM 687 O O . LEU A 1 90 ? 4.542 -13.140 -4.740 1.00 94.62 90 LEU A O 1
ATOM 691 N N . VAL A 1 91 ? 4.555 -11.296 -3.489 1.00 90.38 91 VAL A N 1
ATOM 692 C CA . VAL A 1 91 ? 4.261 -11.990 -2.217 1.00 90.38 91 VAL A CA 1
ATOM 693 C C . VAL A 1 91 ? 2.893 -11.633 -1.641 1.00 90.38 91 VAL A C 1
ATOM 695 O O . VAL A 1 91 ? 2.674 -11.808 -0.455 1.00 90.38 91 VAL A O 1
ATOM 698 N N . ALA A 1 92 ? 1.992 -11.111 -2.474 1.00 77.00 92 ALA A N 1
ATOM 699 C CA . ALA A 1 92 ? 0.708 -10.568 -2.051 1.00 77.00 92 ALA A CA 1
ATOM 700 C C . ALA A 1 92 ? -0.133 -11.584 -1.255 1.00 77.00 92 ALA A C 1
ATOM 702 O O . ALA A 1 92 ? -0.622 -12.558 -1.837 1.00 77.00 92 ALA A O 1
ATOM 703 N N . ASP A 1 93 ? -0.344 -11.317 0.036 1.00 73.19 93 ASP A N 1
ATOM 704 C CA . ASP A 1 93 ? -1.226 -12.079 0.922 1.00 73.19 93 ASP A CA 1
ATOM 705 C C . ASP A 1 93 ? -1.952 -11.202 1.979 1.00 73.19 93 ASP A C 1
ATOM 707 O O . ASP A 1 93 ? -1.776 -9.985 2.056 1.00 73.19 93 ASP A O 1
ATOM 711 N N . GLU A 1 94 ? -2.908 -11.845 2.659 1.00 70.81 94 GLU A N 1
ATOM 712 C CA . GLU A 1 94 ? -3.719 -11.491 3.848 1.00 70.81 94 GLU A CA 1
ATOM 713 C C . GLU A 1 94 ? -4.350 -10.089 4.058 1.00 70.81 94 GLU A C 1
ATOM 715 O O . GLU A 1 94 ? -5.094 -9.906 5.026 1.00 70.81 94 GLU A O 1
ATOM 720 N N . ALA A 1 95 ? -4.208 -9.108 3.164 1.00 87.19 95 ALA A N 1
ATOM 721 C CA . ALA A 1 95 ? -4.917 -7.824 3.310 1.00 87.19 95 ALA A CA 1
ATOM 722 C C . ALA A 1 95 ? -6.439 -7.921 3.051 1.00 87.19 95 ALA A C 1
ATOM 724 O O . ALA A 1 95 ? -6.915 -8.793 2.323 1.00 87.19 95 ALA A O 1
ATOM 725 N N . GLU A 1 96 ? -7.232 -6.996 3.613 1.00 90.12 96 GLU A N 1
ATOM 726 C CA . GLU A 1 96 ? -8.693 -6.943 3.385 1.00 90.12 96 GLU A CA 1
ATOM 727 C C . GLU A 1 96 ? -9.066 -6.243 2.068 1.00 90.12 96 GLU A C 1
ATOM 729 O O . GLU A 1 96 ? -10.161 -6.439 1.531 1.00 90.12 96 GLU A O 1
ATOM 734 N N . PHE A 1 97 ? -8.153 -5.430 1.535 1.00 92.75 97 PHE A N 1
ATOM 735 C CA . PHE A 1 97 ? -8.228 -4.864 0.194 1.00 92.75 97 PHE A CA 1
ATOM 736 C C . PHE A 1 97 ? -6.831 -4.520 -0.333 1.00 92.75 97 PHE A C 1
ATOM 738 O O . PHE A 1 97 ? -5.914 -4.232 0.440 1.00 92.75 97 PHE A O 1
ATOM 745 N N . PHE A 1 98 ? -6.705 -4.490 -1.658 1.00 93.12 98 PHE A N 1
ATOM 746 C CA . PHE A 1 98 ? -5.548 -3.938 -2.360 1.00 93.12 98 PHE A CA 1
ATOM 747 C C . PHE A 1 98 ? -5.923 -2.654 -3.097 1.00 93.12 98 PHE A C 1
ATOM 749 O O . PHE A 1 98 ? -6.983 -2.564 -3.728 1.00 93.12 98 PHE A O 1
ATOM 756 N N . SER A 1 99 ? -5.019 -1.679 -3.053 1.00 91.31 99 SER A N 1
ATOM 757 C CA . SER A 1 99 ? -5.033 -0.513 -3.937 1.00 91.31 99 SER A CA 1
ATOM 758 C C . SER A 1 99 ? -3.737 -0.466 -4.731 1.00 91.31 99 SER A C 1
ATOM 760 O O . SER A 1 99 ? -2.669 -0.584 -4.140 1.00 91.31 99 SER A O 1
ATOM 762 N N . PHE A 1 100 ? -3.781 -0.310 -6.049 1.00 92.62 100 PHE A N 1
ATOM 763 C CA . PHE A 1 100 ? -2.553 -0.290 -6.847 1.00 92.62 100 PHE A CA 1
ATOM 764 C C . PHE A 1 100 ? -1.974 1.121 -6.968 1.00 92.62 100 PHE A C 1
ATOM 766 O O . PHE A 1 100 ? -2.447 1.937 -7.748 1.00 92.62 100 PHE A O 1
ATOM 773 N N . GLY A 1 101 ? -0.873 1.406 -6.275 1.00 91.75 101 GLY A N 1
ATOM 774 C CA . GLY A 1 101 ? -0.118 2.643 -6.497 1.00 91.75 101 GLY A CA 1
ATOM 775 C C . GLY A 1 101 ? 0.664 2.573 -7.806 1.00 91.75 101 GLY A C 1
ATOM 776 O O . GLY A 1 101 ? 1.884 2.435 -7.799 1.00 91.75 101 GLY A O 1
ATOM 777 N N . THR A 1 102 ? -0.026 2.641 -8.948 1.00 92.00 102 THR A N 1
ATOM 778 C CA . THR A 1 102 ? 0.565 2.411 -10.278 1.00 92.00 102 THR A CA 1
ATOM 779 C C . THR A 1 102 ? 1.680 3.388 -10.617 1.00 92.00 102 THR A C 1
ATOM 781 O O . THR A 1 102 ? 2.583 3.022 -11.354 1.00 92.00 102 THR A O 1
ATOM 784 N N . ASN A 1 103 ? 1.684 4.591 -10.041 1.00 92.00 103 ASN A N 1
ATOM 785 C CA . ASN A 1 103 ? 2.787 5.536 -10.212 1.00 92.00 103 ASN A CA 1
ATOM 786 C C . ASN A 1 103 ? 4.102 4.984 -9.650 1.00 92.00 103 ASN A C 1
ATOM 788 O O . ASN A 1 103 ? 5.084 4.882 -10.385 1.00 92.00 103 ASN A O 1
ATOM 792 N N . ASP A 1 104 ? 4.114 4.611 -8.368 1.00 93.56 104 ASP A N 1
ATOM 793 C CA . ASP A 1 104 ? 5.308 4.071 -7.718 1.00 93.56 104 ASP A CA 1
ATOM 794 C C . ASP A 1 104 ? 5.632 2.664 -8.246 1.00 93.56 104 ASP A C 1
ATOM 796 O O . ASP A 1 104 ? 6.803 2.374 -8.505 1.00 93.56 104 ASP A O 1
ATOM 800 N N . LEU A 1 105 ? 4.618 1.850 -8.571 1.00 95.50 105 LEU A N 1
ATOM 801 C CA . LEU A 1 105 ? 4.822 0.539 -9.191 1.00 95.50 105 LEU A CA 1
ATOM 802 C C . LEU A 1 105 ? 5.474 0.646 -10.576 1.00 95.50 105 LEU A C 1
ATOM 804 O O . LEU A 1 105 ? 6.431 -0.079 -10.847 1.00 95.50 105 LEU A O 1
ATOM 808 N N . THR A 1 106 ? 5.010 1.555 -11.441 1.00 95.88 106 THR A N 1
ATOM 809 C CA . THR A 1 106 ? 5.632 1.830 -12.749 1.00 95.88 106 THR A CA 1
ATOM 810 C C . THR A 1 106 ? 7.067 2.291 -12.564 1.00 95.88 106 THR A C 1
ATOM 812 O O . THR A 1 106 ? 7.975 1.748 -13.188 1.00 95.88 106 THR A O 1
ATOM 815 N N . GLN A 1 107 ? 7.293 3.247 -11.668 1.00 96.00 107 GLN A N 1
ATOM 816 C CA . GLN A 1 107 ? 8.615 3.806 -11.425 1.00 96.00 107 GLN A CA 1
ATOM 817 C C . GLN A 1 107 ? 9.605 2.745 -10.902 1.00 96.00 107 GLN A C 1
ATOM 819 O O . GLN A 1 107 ? 10.746 2.708 -11.360 1.00 96.00 107 GLN A O 1
ATOM 824 N N . MET A 1 108 ? 9.179 1.818 -10.037 1.00 97.19 108 MET A N 1
ATOM 825 C CA . MET A 1 108 ? 10.027 0.701 -9.595 1.00 97.19 108 MET A CA 1
ATOM 826 C C . MET A 1 108 ? 10.191 -0.403 -10.648 1.00 97.19 108 MET A C 1
ATOM 828 O O . MET A 1 108 ? 11.254 -1.011 -10.716 1.00 97.19 108 MET A O 1
ATOM 832 N N . THR A 1 109 ? 9.173 -0.660 -11.472 1.00 97.94 109 THR A N 1
ATOM 833 C CA . THR A 1 109 ? 9.221 -1.710 -12.508 1.00 97.94 109 THR A CA 1
ATOM 834 C C . THR A 1 109 ? 10.100 -1.298 -13.688 1.00 97.94 109 THR A C 1
ATOM 836 O O . THR A 1 109 ? 10.897 -2.099 -14.166 1.00 97.94 109 THR A O 1
ATOM 839 N N . PHE A 1 110 ? 9.994 -0.044 -14.135 1.00 97.81 110 PHE A N 1
ATOM 840 C CA . PHE A 1 110 ? 10.839 0.512 -15.197 1.00 97.81 110 PHE A CA 1
ATOM 841 C C . PHE A 1 110 ? 12.208 0.984 -14.692 1.00 97.81 110 PHE A C 1
ATOM 843 O O . PHE A 1 110 ? 13.127 1.156 -15.489 1.00 97.81 110 PHE A O 1
ATOM 850 N N . GLY A 1 111 ? 12.347 1.238 -13.388 1.00 97.38 111 GLY A N 1
ATOM 851 C CA . GLY A 1 111 ? 13.520 1.915 -12.832 1.00 97.38 111 GLY A CA 1
ATOM 852 C C . GLY A 1 111 ? 13.582 3.399 -13.211 1.00 97.38 111 GLY A C 1
ATOM 853 O O . GLY A 1 111 ? 14.667 3.963 -13.336 1.00 97.38 111 GLY A O 1
ATOM 854 N N . TYR A 1 112 ? 12.430 4.037 -13.438 1.00 96.94 112 TYR A N 1
ATOM 855 C CA . TYR A 1 112 ? 12.339 5.425 -13.892 1.00 96.94 112 TYR A CA 1
ATOM 856 C C . TYR A 1 112 ? 11.950 6.351 -12.751 1.00 96.94 112 TYR A C 1
ATOM 858 O O . TYR A 1 112 ? 10.842 6.264 -12.233 1.00 96.94 112 TYR A O 1
ATOM 866 N N . SER A 1 113 ? 12.833 7.290 -12.417 1.00 94.31 113 SER A N 1
ATOM 867 C CA . SER A 1 113 ? 12.492 8.416 -11.545 1.00 94.31 113 SER A CA 1
ATOM 868 C C . SER A 1 113 ? 11.506 9.339 -12.261 1.00 94.31 113 SER A C 1
ATOM 870 O O . SER A 1 113 ? 11.827 9.883 -13.318 1.00 94.31 113 SER A O 1
ATOM 872 N N . ARG A 1 114 ? 10.318 9.553 -11.689 1.00 88.19 114 ARG A N 1
ATOM 873 C CA . ARG A 1 114 ? 9.289 1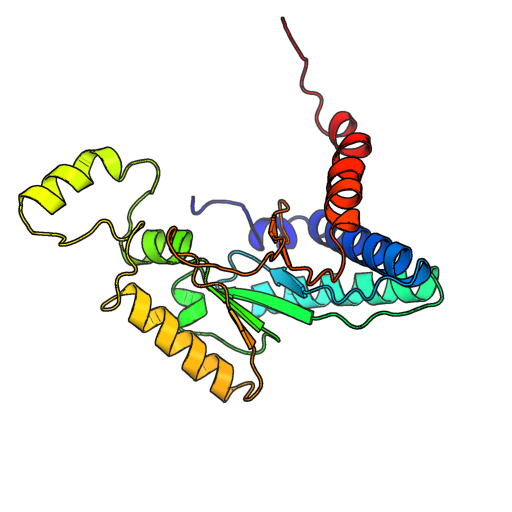0.441 -12.260 1.00 88.19 114 ARG A CA 1
ATOM 874 C C . ARG A 1 114 ? 9.765 11.893 -12.386 1.00 88.19 114 ARG A C 1
ATOM 876 O O . ARG A 1 114 ? 9.335 12.600 -13.298 1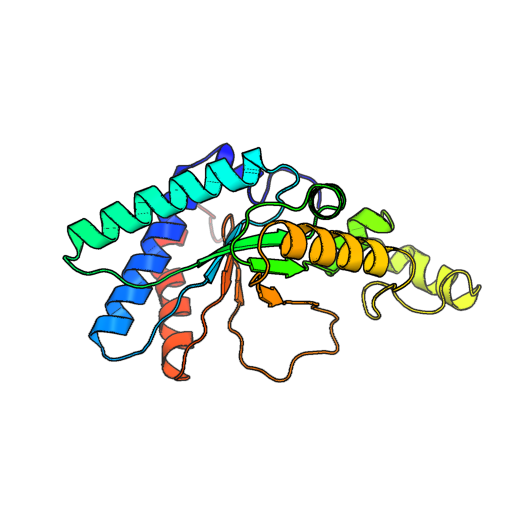.00 88.19 114 ARG A O 1
ATOM 883 N N . ASP A 1 115 ? 10.664 12.322 -11.508 1.00 89.88 115 ASP A N 1
ATOM 884 C CA . ASP A 1 115 ? 11.217 13.678 -11.523 1.00 89.88 115 ASP A CA 1
ATOM 885 C C . ASP A 1 115 ? 12.277 13.851 -12.625 1.00 89.88 115 ASP A C 1
ATOM 887 O O . ASP A 1 115 ? 12.460 14.945 -13.158 1.00 89.88 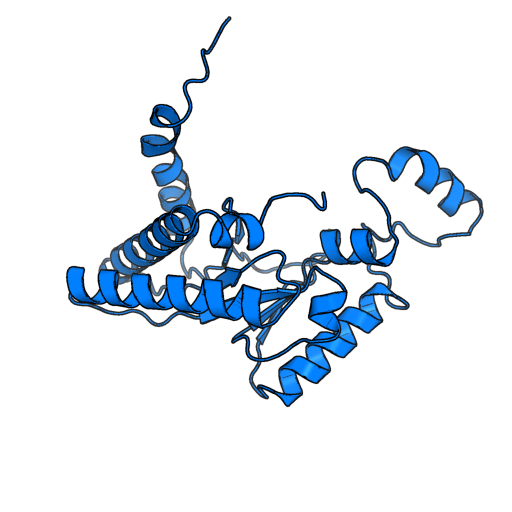115 ASP A O 1
ATOM 891 N N . ASP A 1 116 ? 12.928 12.758 -13.037 1.00 95.00 116 ASP A N 1
ATOM 892 C CA . ASP A 1 116 ? 14.021 12.782 -14.015 1.00 95.00 116 ASP A CA 1
ATOM 893 C C . ASP A 1 116 ? 13.631 12.257 -15.401 1.00 95.00 116 ASP A C 1
ATOM 895 O O . ASP A 1 116 ? 14.315 12.555 -16.382 1.00 95.00 116 ASP A O 1
ATOM 899 N N . VAL A 1 117 ? 12.526 11.513 -15.515 1.00 94.94 117 VAL A N 1
ATOM 900 C CA . VAL A 1 117 ? 12.119 10.820 -16.751 1.00 94.94 117 VAL A CA 1
ATOM 901 C C . VAL A 1 117 ? 11.938 11.772 -17.934 1.00 94.94 117 VAL A C 1
ATOM 903 O O . VAL A 1 117 ? 12.268 11.432 -19.070 1.00 94.94 117 VAL A O 1
ATOM 906 N N . ARG A 1 118 ? 11.527 13.021 -17.673 1.00 93.00 118 ARG A N 1
ATOM 907 C CA . ARG A 1 118 ? 11.345 14.065 -18.698 1.00 93.00 118 ARG A CA 1
ATOM 908 C C . ARG A 1 118 ? 12.623 14.383 -19.480 1.00 93.00 118 ARG A C 1
ATOM 910 O O . ARG A 1 118 ? 12.528 14.872 -20.600 1.00 93.00 118 ARG A O 1
ATOM 917 N N . LYS A 1 119 ? 13.802 14.095 -18.917 1.00 96.44 119 LYS A N 1
ATOM 918 C CA . LYS A 1 119 ? 15.103 14.353 -19.555 1.00 96.44 119 LYS A CA 1
ATOM 919 C C . LYS A 1 119 ? 15.374 13.423 -20.744 1.00 96.44 119 LYS A C 1
ATOM 921 O O . LYS A 1 119 ? 16.109 13.813 -21.643 1.00 96.44 119 LYS A O 1
ATOM 926 N N . PHE A 1 120 ? 14.799 12.215 -20.764 1.00 97.62 120 PHE A N 1
ATOM 927 C CA . PHE A 1 120 ? 15.070 11.219 -21.813 1.00 97.62 120 PHE A CA 1
ATOM 928 C C . PHE A 1 120 ? 13.818 10.649 -22.488 1.00 97.62 120 PHE A C 1
ATOM 930 O O . PHE A 1 120 ? 13.907 10.161 -23.615 1.00 97.62 120 PHE A O 1
ATOM 937 N N . LEU A 1 121 ? 12.648 10.722 -21.853 1.00 97.38 121 LEU A N 1
ATOM 938 C CA . LEU A 1 121 ? 11.425 10.119 -22.381 1.00 97.38 121 LEU A CA 1
ATOM 939 C C . LEU A 1 121 ? 11.028 10.619 -23.785 1.00 97.38 121 LEU A C 1
ATOM 941 O O . LEU A 1 121 ? 10.715 9.771 -24.621 1.00 97.38 121 LEU A O 1
ATOM 945 N N . PRO A 1 122 ? 11.122 11.923 -24.129 1.00 97.75 122 PRO A N 1
ATOM 946 C CA . PRO A 1 122 ? 10.848 12.377 -25.498 1.00 97.75 122 PRO A CA 1
ATOM 947 C C . PRO A 1 122 ? 11.758 11.720 -26.550 1.00 97.75 122 PRO A C 1
ATOM 949 O O . PRO A 1 122 ? 11.337 11.451 -27.677 1.00 97.75 122 PRO A O 1
ATOM 952 N N . ILE A 1 123 ? 13.004 11.402 -26.182 1.00 98.38 123 ILE A N 1
ATOM 953 C CA . ILE A 1 123 ? 13.954 10.702 -27.057 1.00 98.38 123 ILE A CA 1
ATOM 954 C C . ILE A 1 123 ? 13.514 9.244 -27.247 1.00 98.38 123 ILE A C 1
ATOM 956 O O . ILE A 1 123 ? 13.587 8.718 -28.353 1.00 98.38 123 ILE A O 1
ATOM 960 N N . TYR A 1 124 ? 13.022 8.590 -26.191 1.00 98.50 124 TYR A N 1
ATOM 961 C CA . TYR A 1 124 ? 12.537 7.207 -26.262 1.00 98.50 124 TYR A CA 1
ATOM 962 C C . TYR A 1 124 ? 11.285 7.089 -27.133 1.00 98.50 124 TYR A C 1
ATOM 964 O O . TYR A 1 124 ? 11.200 6.166 -27.943 1.00 98.50 124 TYR A O 1
ATOM 972 N N . LEU A 1 125 ? 10.355 8.039 -27.000 1.00 97.75 125 LEU A N 1
ATOM 973 C CA . LEU A 1 125 ? 9.135 8.098 -27.805 1.00 97.75 125 LEU A CA 1
ATOM 974 C C . LEU A 1 125 ? 9.451 8.376 -29.281 1.00 97.75 125 LEU A C 1
ATOM 976 O O . LEU A 1 125 ? 9.006 7.640 -30.154 1.00 97.75 125 LEU A O 1
ATOM 980 N N . SER A 1 126 ? 10.287 9.380 -29.573 1.00 98.06 126 SER A N 1
ATOM 981 C CA . SER A 1 126 ? 10.661 9.708 -30.962 1.00 98.06 126 SER A CA 1
ATOM 982 C C . SER A 1 126 ? 11.456 8.599 -31.660 1.00 98.06 126 SER A C 1
ATOM 984 O O . SER A 1 126 ? 11.356 8.449 -32.875 1.00 98.06 126 SER A O 1
ATOM 986 N N . LYS A 1 127 ? 12.219 7.793 -30.909 1.00 98.38 127 LYS A N 1
ATOM 987 C CA . LYS A 1 127 ? 12.919 6.603 -31.424 1.00 98.38 127 LYS A CA 1
ATOM 988 C C . LYS A 1 127 ? 12.048 5.341 -31.477 1.00 98.38 127 LYS A C 1
ATOM 990 O O . LYS A 1 127 ? 12.544 4.304 -31.908 1.00 98.38 127 LYS A O 1
ATOM 995 N N . GLY A 1 128 ? 10.798 5.390 -31.012 1.00 97.50 128 GLY A N 1
ATOM 996 C CA . GLY A 1 128 ? 9.908 4.225 -30.954 1.00 97.50 128 GLY A CA 1
ATOM 997 C C . GLY A 1 128 ? 10.326 3.145 -29.947 1.00 97.50 128 GLY A C 1
ATOM 998 O O . GLY A 1 128 ? 9.802 2.034 -29.999 1.00 97.50 128 GLY A O 1
ATOM 999 N N . ILE A 1 129 ? 11.252 3.453 -29.028 1.00 98.12 129 ILE A N 1
ATOM 1000 C CA . ILE A 1 129 ? 11.670 2.544 -27.945 1.00 98.12 129 ILE A CA 1
ATOM 1001 C C . ILE A 1 129 ? 10.495 2.319 -26.988 1.00 98.12 129 ILE A C 1
ATOM 1003 O O . ILE A 1 129 ? 10.244 1.197 -26.553 1.00 98.12 129 ILE A O 1
ATOM 1007 N N . LEU A 1 130 ? 9.754 3.390 -26.697 1.00 97.56 130 LEU A N 1
ATOM 1008 C CA . LEU A 1 130 ? 8.468 3.337 -26.013 1.00 97.56 130 LEU A CA 1
ATOM 1009 C C . LEU A 1 130 ? 7.386 3.864 -26.948 1.00 97.56 130 LEU A C 1
ATOM 1011 O O . LEU A 1 130 ? 7.618 4.794 -27.714 1.00 97.56 130 LEU A O 1
ATOM 1015 N N . GLN A 1 131 ? 6.204 3.261 -26.864 1.00 96.00 131 GLN A N 1
ATOM 1016 C CA . GLN A 1 131 ? 5.041 3.683 -27.647 1.00 96.00 131 GLN A CA 1
ATOM 1017 C C . GLN A 1 131 ? 4.249 4.787 -26.938 1.00 96.00 131 GLN A C 1
ATOM 1019 O O . GLN A 1 131 ? 3.666 5.641 -27.591 1.00 96.00 131 GLN A O 1
ATOM 1024 N N . ASN A 1 132 ? 4.244 4.774 -25.602 1.00 95.19 132 ASN A N 1
ATOM 1025 C CA . ASN A 1 132 ? 3.520 5.722 -24.757 1.00 95.19 132 ASN A CA 1
ATOM 1026 C C . ASN A 1 132 ? 4.362 6.072 -23.523 1.00 95.19 132 ASN A C 1
ATOM 1028 O O . ASN A 1 132 ? 5.255 5.305 -23.151 1.00 95.19 132 ASN A O 1
ATOM 1032 N N . ASP A 1 133 ? 4.051 7.194 -22.870 1.00 95.31 133 ASP A N 1
ATOM 1033 C CA . ASP A 1 133 ? 4.551 7.484 -21.523 1.00 95.31 133 ASP A CA 1
ATOM 1034 C C . ASP A 1 133 ? 3.945 6.466 -20.532 1.00 95.31 133 ASP A C 1
ATOM 1036 O O . ASP A 1 133 ? 2.722 6.454 -20.353 1.00 95.31 133 ASP A O 1
ATOM 1040 N N . PRO A 1 134 ? 4.754 5.610 -19.875 1.00 93.88 134 PRO A N 1
ATOM 1041 C CA . PRO A 1 134 ? 4.244 4.584 -18.966 1.00 93.88 134 PRO A CA 1
ATOM 1042 C C . PRO A 1 134 ? 3.619 5.155 -17.677 1.00 93.88 134 PRO A C 1
ATOM 1044 O O . PRO A 1 134 ? 2.962 4.422 -16.935 1.00 93.88 134 PRO A O 1
ATOM 1047 N N . PHE A 1 135 ? 3.813 6.448 -17.388 1.00 92.19 135 PHE A N 1
ATOM 1048 C CA . PHE A 1 135 ? 3.148 7.159 -16.291 1.00 92.19 135 PHE A CA 1
ATOM 1049 C C . PHE A 1 135 ? 1.781 7.736 -16.687 1.00 92.19 135 PHE A C 1
ATOM 1051 O O . PHE A 1 135 ? 0.992 8.097 -15.812 1.00 92.19 135 PHE A O 1
ATOM 1058 N N . GLU A 1 136 ? 1.484 7.818 -17.985 1.00 90.31 136 GLU A N 1
ATOM 1059 C CA . GLU A 1 136 ? 0.187 8.269 -18.506 1.00 90.31 136 GLU A CA 1
ATOM 1060 C C . GLU A 1 136 ? -0.660 7.123 -19.057 1.00 90.31 136 GLU A C 1
ATOM 1062 O O . GLU A 1 136 ? -1.885 7.192 -19.007 1.00 90.31 136 GLU A O 1
ATOM 1067 N N . VAL A 1 137 ? -0.027 6.060 -19.554 1.00 91.69 137 VAL A N 1
ATOM 1068 C CA . VAL A 1 137 ? -0.685 4.855 -20.062 1.00 91.69 137 VAL A CA 1
ATOM 1069 C C . VAL A 1 137 ? -0.079 3.643 -19.369 1.00 91.69 137 VAL A C 1
ATOM 1071 O O . VAL A 1 137 ? 1.126 3.422 -19.443 1.00 91.69 137 VAL A O 1
ATOM 1074 N N . LEU A 1 138 ? -0.917 2.830 -18.717 1.00 91.88 138 LEU A N 1
ATOM 1075 C CA . LEU A 1 138 ? -0.453 1.629 -18.023 1.00 91.88 138 LEU A CA 1
ATOM 1076 C C . LEU A 1 138 ? 0.274 0.685 -18.989 1.00 91.88 138 LEU A C 1
ATOM 1078 O O . LEU A 1 138 ? -0.310 0.195 -19.959 1.00 91.88 138 LEU A O 1
ATOM 1082 N N . ASP A 1 139 ? 1.523 0.360 -18.663 1.00 95.31 139 ASP A N 1
ATOM 1083 C CA . ASP A 1 139 ? 2.257 -0.712 -19.325 1.00 95.31 139 ASP A CA 1
ATOM 1084 C C . ASP A 1 139 ? 1.637 -2.070 -18.975 1.00 95.31 139 ASP A C 1
ATOM 1086 O O . ASP A 1 139 ? 1.881 -2.645 -17.916 1.00 95.31 139 ASP A O 1
ATOM 1090 N N . GLN A 1 140 ? 0.827 -2.605 -19.884 1.00 93.31 140 GLN A N 1
ATOM 1091 C CA . GLN A 1 140 ? 0.153 -3.885 -19.677 1.00 93.31 140 GLN A CA 1
ATOM 1092 C C . GLN A 1 140 ? 1.112 -5.088 -19.703 1.00 93.31 140 GLN A C 1
ATOM 1094 O O . GLN A 1 140 ? 0.778 -6.142 -19.158 1.00 93.31 140 GLN A O 1
ATOM 1099 N N . LYS A 1 141 ? 2.285 -4.965 -20.345 1.00 94.50 141 LYS A N 1
ATOM 1100 C CA . LYS A 1 141 ? 3.203 -6.093 -20.574 1.00 94.50 141 LYS A CA 1
ATOM 1101 C C . LYS A 1 141 ? 4.184 -6.305 -19.424 1.00 94.50 141 LYS A C 1
ATOM 1103 O O . LYS A 1 141 ? 4.534 -7.452 -19.168 1.00 94.50 141 LYS A O 1
ATOM 1108 N N . GLY A 1 142 ? 4.600 -5.247 -18.735 1.00 96.69 142 GLY A N 1
ATOM 1109 C CA . GLY A 1 142 ? 5.411 -5.322 -17.520 1.00 96.69 142 GLY A CA 1
ATOM 1110 C C . GLY A 1 142 ? 4.574 -5.067 -16.271 1.00 96.69 142 GLY A C 1
ATOM 1111 O O . GLY A 1 142 ? 4.227 -6.000 -15.547 1.00 96.69 142 GLY A O 1
ATOM 1112 N N . VAL A 1 143 ? 4.202 -3.809 -16.027 1.00 96.31 143 VAL A N 1
ATOM 1113 C CA . VAL A 1 143 ? 3.481 -3.393 -14.803 1.00 96.31 143 VAL A CA 1
ATOM 1114 C C . VAL A 1 143 ? 2.143 -4.129 -14.652 1.00 96.31 143 VAL A C 1
ATOM 1116 O O . VAL A 1 143 ? 1.802 -4.605 -13.568 1.00 96.31 143 VAL A O 1
ATOM 1119 N N . GLY A 1 144 ? 1.408 -4.308 -15.749 1.00 95.44 144 GLY A N 1
ATOM 1120 C CA . GLY A 1 144 ? 0.146 -5.046 -15.782 1.00 95.44 144 GLY A CA 1
ATOM 1121 C C . GLY A 1 144 ? 0.279 -6.516 -15.376 1.00 95.44 144 GLY A C 1
ATOM 1122 O O . GLY A 1 144 ? -0.649 -7.062 -14.780 1.00 95.44 144 GLY A O 1
ATOM 1123 N N . GLN A 1 145 ? 1.435 -7.151 -15.611 1.00 97.25 145 GLN A N 1
ATOM 1124 C CA . GLN A 1 145 ? 1.687 -8.515 -15.134 1.00 97.25 145 GLN A CA 1
ATOM 1125 C C . GLN A 1 145 ? 1.798 -8.554 -13.612 1.00 97.25 145 GLN A C 1
ATOM 1127 O O . GLN A 1 145 ? 1.212 -9.434 -12.988 1.00 97.25 145 GLN A O 1
ATOM 1132 N N . LEU A 1 146 ? 2.476 -7.579 -12.997 1.00 96.44 146 LEU A N 1
ATOM 1133 C CA . LEU A 1 146 ? 2.544 -7.480 -11.536 1.00 96.44 146 LEU A CA 1
ATOM 1134 C C . LEU A 1 146 ? 1.155 -7.257 -10.930 1.00 96.44 146 LEU A C 1
ATOM 1136 O O . LEU A 1 146 ? 0.792 -7.936 -9.972 1.00 96.44 146 LEU A O 1
ATOM 1140 N N . ILE A 1 147 ? 0.348 -6.375 -11.529 1.00 94.81 147 ILE A N 1
ATOM 1141 C CA . ILE A 1 147 ? -1.044 -6.142 -11.110 1.00 94.81 147 ILE A CA 1
ATOM 1142 C C . ILE A 1 147 ? -1.855 -7.441 -11.176 1.00 94.81 147 ILE A C 1
ATOM 1144 O O . ILE A 1 147 ? -2.534 -7.802 -10.212 1.00 94.81 147 ILE A O 1
ATOM 1148 N N . LYS A 1 148 ? -1.762 -8.168 -12.295 1.00 94.62 148 LYS A N 1
ATOM 1149 C CA . LYS A 1 148 ? -2.460 -9.442 -12.488 1.00 94.62 148 LYS A CA 1
ATOM 1150 C C . LYS A 1 148 ? -2.031 -10.481 -11.449 1.00 94.62 148 LYS A C 1
ATOM 1152 O O . LYS A 1 148 ? -2.893 -11.057 -10.791 1.00 94.62 148 LYS A O 1
ATOM 1157 N N . ILE A 1 149 ? -0.724 -10.671 -11.256 1.00 95.06 149 ILE A N 1
ATOM 1158 C CA . ILE A 1 149 ? -0.170 -11.618 -10.277 1.00 95.06 149 ILE A CA 1
ATOM 1159 C C . ILE A 1 149 ? -0.663 -11.285 -8.866 1.00 95.06 149 ILE A C 1
ATOM 1161 O O . ILE A 1 149 ? -1.135 -12.178 -8.161 1.00 95.06 149 ILE A O 1
ATOM 1165 N N . ALA A 1 150 ? -0.599 -10.015 -8.466 1.00 94.69 150 ALA A N 1
ATOM 1166 C CA . ALA A 1 150 ? -1.042 -9.574 -7.149 1.00 94.69 150 ALA A CA 1
ATOM 1167 C C . ALA A 1 150 ? -2.540 -9.830 -6.940 1.00 94.69 150 ALA A C 1
ATOM 1169 O O . ALA A 1 150 ? -2.936 -10.376 -5.914 1.00 94.69 150 ALA A O 1
ATOM 1170 N N . ALA A 1 151 ? -3.377 -9.484 -7.925 1.00 92.94 151 ALA A N 1
ATOM 1171 C CA . ALA A 1 151 ? -4.820 -9.692 -7.844 1.00 92.94 151 ALA A CA 1
ATOM 1172 C C . ALA A 1 151 ? -5.189 -11.184 -7.785 1.00 92.94 151 ALA A C 1
ATOM 1174 O O . ALA A 1 151 ? -6.061 -11.569 -7.008 1.00 92.94 151 ALA A O 1
ATOM 1175 N N . GLU A 1 152 ? -4.527 -12.030 -8.576 1.00 93.38 152 GLU A N 1
ATOM 1176 C CA . GLU A 1 152 ? -4.747 -13.480 -8.576 1.00 93.38 152 GLU A CA 1
ATOM 1177 C C . GLU A 1 152 ? -4.305 -14.132 -7.262 1.00 93.38 152 GLU A C 1
ATOM 1179 O O . GLU A 1 152 ? -5.045 -14.940 -6.699 1.00 93.38 152 GLU A O 1
ATOM 1184 N N . ARG A 1 153 ? -3.119 -13.778 -6.749 1.00 92.88 153 ARG A N 1
ATOM 1185 C CA . ARG A 1 153 ? -2.608 -14.303 -5.471 1.00 92.88 153 ARG A CA 1
ATOM 1186 C C . ARG A 1 153 ? -3.448 -13.821 -4.295 1.00 92.88 153 ARG A C 1
ATOM 1188 O O . ARG A 1 153 ? -3.893 -14.643 -3.499 1.00 92.88 153 ARG A O 1
ATOM 1195 N N . GLY A 1 154 ? -3.761 -12.529 -4.255 1.00 92.19 154 GLY A N 1
ATOM 1196 C CA . GLY A 1 154 ? -4.618 -11.948 -3.229 1.00 92.19 154 GLY A CA 1
ATOM 1197 C C . GLY A 1 154 ? -6.000 -12.597 -3.192 1.00 92.19 154 GLY A C 1
ATOM 1198 O O . GLY A 1 154 ? -6.452 -13.003 -2.126 1.00 92.19 154 GLY A O 1
ATOM 1199 N N . ARG A 1 155 ? -6.650 -12.790 -4.350 1.00 92.88 155 ARG A N 1
ATOM 1200 C CA . ARG A 1 155 ? -7.956 -13.473 -4.417 1.00 92.88 155 ARG A CA 1
ATOM 1201 C C . ARG A 1 155 ? -7.888 -14.958 -4.077 1.00 92.88 155 ARG A C 1
ATOM 1203 O O . ARG A 1 155 ? -8.875 -15.517 -3.614 1.00 92.88 155 ARG A O 1
ATOM 1210 N N . ARG A 1 156 ? -6.741 -15.609 -4.286 1.00 92.06 156 ARG A N 1
ATOM 1211 C CA . ARG A 1 156 ? -6.531 -16.992 -3.842 1.00 92.06 156 ARG A CA 1
ATOM 1212 C C . ARG A 1 156 ? -6.488 -17.092 -2.318 1.00 92.06 156 ARG A C 1
ATOM 1214 O O . ARG A 1 156 ? -7.033 -18.045 -1.778 1.00 92.06 156 ARG A O 1
ATOM 1221 N N . ALA A 1 157 ? -5.858 -16.126 -1.651 1.00 89.38 157 ALA A N 1
ATOM 1222 C CA . ALA A 1 157 ? -5.816 -16.060 -0.191 1.00 89.38 157 ALA A CA 1
ATOM 1223 C C . ALA A 1 157 ? -7.154 -15.585 0.409 1.00 89.38 157 ALA A C 1
ATOM 1225 O O . ALA A 1 157 ? -7.598 -16.106 1.428 1.00 89.38 157 ALA A O 1
ATOM 1226 N N . ARG A 1 158 ? -7.822 -14.626 -0.243 1.00 91.56 158 ARG A N 1
ATOM 1227 C CA . ARG A 1 158 ? -9.100 -14.042 0.181 1.00 91.56 158 ARG A CA 1
ATOM 1228 C C . ARG A 1 158 ? -10.040 -13.896 -1.029 1.00 91.56 158 ARG A C 1
ATOM 1230 O O . ARG A 1 158 ? -9.926 -12.915 -1.763 1.00 91.56 158 ARG A O 1
ATOM 1237 N N . PRO A 1 159 ? -10.977 -14.834 -1.267 1.00 91.69 159 PRO A N 1
ATOM 1238 C CA . PRO A 1 159 ? -11.841 -14.819 -2.456 1.00 91.69 159 PRO A CA 1
ATOM 1239 C C . PRO A 1 159 ? -12.672 -13.543 -2.646 1.00 91.69 159 PRO A C 1
ATOM 1241 O O . PRO A 1 159 ? -12.922 -13.133 -3.778 1.00 91.69 159 PRO A O 1
ATOM 1244 N N . ASP A 1 160 ? -13.064 -12.890 -1.551 1.00 88.94 160 ASP A N 1
ATOM 1245 C CA . ASP A 1 160 ? -13.823 -11.637 -1.524 1.00 88.94 160 ASP A CA 1
ATOM 1246 C C . ASP A 1 160 ? -12.932 -10.378 -1.508 1.00 88.94 160 ASP A C 1
ATOM 1248 O O . ASP A 1 160 ? -13.421 -9.269 -1.273 1.00 88.94 160 ASP A O 1
ATOM 1252 N N . LEU A 1 161 ? -11.624 -10.522 -1.771 1.00 89.75 161 LEU A N 1
ATOM 1253 C CA . LEU A 1 161 ? -10.669 -9.416 -1.767 1.00 89.75 161 LEU A CA 1
ATOM 1254 C C . LEU A 1 161 ? -11.112 -8.301 -2.720 1.00 89.75 161 LEU A C 1
ATOM 1256 O O . LEU A 1 161 ? -11.157 -8.460 -3.947 1.00 89.75 161 LEU A O 1
ATOM 1260 N N . LYS A 1 162 ? -11.345 -7.119 -2.143 1.00 87.81 162 LYS A N 1
ATOM 1261 C CA . LYS A 1 162 ? -11.569 -5.895 -2.907 1.00 87.81 162 LYS A CA 1
ATOM 1262 C C . LYS A 1 162 ? -10.242 -5.443 -3.510 1.00 87.81 162 LYS A C 1
ATOM 1264 O O . LYS A 1 162 ? -9.275 -5.186 -2.800 1.00 87.81 162 LYS A O 1
ATOM 1269 N N . VAL A 1 163 ? -10.218 -5.299 -4.826 1.00 84.25 163 VAL A N 1
ATOM 1270 C CA . VAL A 1 163 ? -9.079 -4.764 -5.571 1.00 84.25 163 VAL A CA 1
ATOM 1271 C C . VAL A 1 163 ? -9.532 -3.459 -6.211 1.00 84.25 163 VAL A C 1
ATOM 1273 O O . VAL A 1 163 ? -10.532 -3.449 -6.926 1.00 84.25 163 VAL A O 1
ATOM 1276 N N . SER A 1 164 ? -8.848 -2.356 -5.920 1.00 78.06 164 SER A N 1
ATOM 1277 C CA . SER A 1 164 ? -9.223 -1.025 -6.409 1.00 78.06 164 SER A CA 1
ATOM 1278 C C . SER A 1 164 ? -8.006 -0.179 -6.795 1.00 78.06 164 SER A C 1
ATOM 1280 O O . SER A 1 164 ? -6.868 -0.635 -6.700 1.00 78.06 164 SER A O 1
ATOM 1282 N N . GLY A 1 165 ? -8.255 1.049 -7.256 1.00 61.62 165 GLY A N 1
ATOM 1283 C CA . GLY A 1 165 ? -7.224 2.080 -7.352 1.00 61.62 165 GLY A CA 1
ATOM 1284 C C . GLY A 1 165 ? -6.195 1.885 -8.460 1.00 61.62 165 GLY A C 1
ATOM 1285 O O . GLY A 1 165 ? -5.035 2.156 -8.218 1.00 61.62 165 GLY A O 1
ATOM 1286 N N . ILE A 1 166 ? -6.567 1.458 -9.671 1.00 60.38 166 ILE A N 1
ATOM 1287 C CA . ILE A 1 166 ? -5.671 1.618 -10.834 1.00 60.38 166 ILE A CA 1
ATOM 1288 C C . ILE A 1 166 ? -5.684 3.105 -11.221 1.00 60.38 166 ILE A C 1
ATOM 1290 O O . ILE A 1 166 ? -6.484 3.532 -12.051 1.00 60.38 166 ILE A O 1
ATOM 1294 N N . TYR A 1 167 ? -4.833 3.912 -10.585 1.00 49.53 167 TYR A N 1
ATOM 1295 C CA . TYR A 1 167 ? -4.730 5.346 -10.864 1.00 49.53 167 TYR A CA 1
ATOM 1296 C C . TYR A 1 167 ? -3.795 5.593 -12.045 1.00 49.53 167 TYR A C 1
ATOM 1298 O O . TYR A 1 167 ? -2.641 5.997 -11.901 1.00 49.53 167 TYR A O 1
ATOM 1306 N N . VAL A 1 168 ? -4.314 5.370 -13.246 1.00 42.44 168 VAL A N 1
ATOM 1307 C CA . VAL A 1 168 ? -3.789 6.046 -14.433 1.00 42.44 168 VAL A CA 1
ATOM 1308 C C . VAL A 1 168 ? -4.504 7.392 -14.510 1.00 42.44 168 VAL A C 1
ATOM 1310 O O . VAL A 1 168 ? -5.707 7.455 -14.261 1.00 42.44 168 VAL A O 1
ATOM 1313 N N . ARG A 1 169 ? -3.785 8.473 -14.837 1.00 42.66 169 ARG A N 1
ATOM 1314 C CA . ARG A 1 169 ? -4.273 9.872 -14.843 1.00 42.66 169 ARG A CA 1
ATOM 1315 C C . ARG A 1 169 ? -5.552 10.119 -15.677 1.00 42.66 169 ARG A C 1
ATOM 1317 O O . ARG A 1 169 ? -6.061 11.231 -15.672 1.00 42.66 169 ARG A O 1
ATOM 1324 N N . SER A 1 170 ? -6.065 9.104 -16.372 1.00 27.95 170 SER A N 1
ATOM 1325 C CA . SER A 1 170 ? -7.228 9.124 -17.257 1.00 27.95 170 SER A CA 1
ATOM 1326 C C . SER A 1 170 ? -8.448 8.313 -16.783 1.00 27.95 170 SER A C 1
ATOM 1328 O O . SER A 1 170 ? -9.407 8.212 -17.545 1.00 27.95 170 SER A O 1
ATOM 1330 N N . CYS A 1 171 ? -8.484 7.744 -15.568 1.00 30.64 171 CYS A N 1
ATOM 1331 C CA . CYS A 1 171 ? -9.658 6.964 -15.144 1.00 30.64 171 CYS A CA 1
ATOM 1332 C C . CYS A 1 171 ? -10.049 7.154 -13.669 1.00 30.64 171 CYS A C 1
ATOM 1334 O O . CYS A 1 171 ? -9.423 6.593 -12.774 1.00 30.64 171 CYS A O 1
ATOM 1336 N N . SER A 1 172 ? -11.113 7.919 -13.405 1.00 32.50 172 SER A N 1
ATOM 1337 C CA . SER A 1 172 ? -12.126 7.585 -12.383 1.00 32.50 172 SER A CA 1
ATOM 1338 C C . SER A 1 172 ? -13.316 8.554 -12.428 1.00 32.50 172 SER A C 1
ATOM 1340 O O . SER A 1 172 ? -13.150 9.768 -12.491 1.00 32.50 172 SER A O 1
ATOM 1342 N N . THR A 1 173 ? -14.520 7.977 -12.407 1.00 28.08 173 THR A N 1
ATOM 1343 C CA . THR A 1 173 ? -15.844 8.628 -12.409 1.00 28.08 173 THR A CA 1
ATOM 1344 C C . THR A 1 173 ? -16.592 8.421 -11.081 1.00 28.08 173 THR A C 1
ATOM 1346 O O . THR A 1 173 ? -17.817 8.394 -11.063 1.00 28.08 173 THR A O 1
ATOM 1349 N N . GLU A 1 174 ? -15.889 8.261 -9.958 1.00 34.66 174 GLU A N 1
ATOM 1350 C CA . GLU A 1 174 ? -16.503 8.208 -8.622 1.00 34.66 174 GLU A CA 1
ATOM 1351 C C . GLU A 1 174 ? -15.753 9.156 -7.675 1.00 34.66 174 GLU A C 1
ATOM 1353 O O . GLU A 1 174 ? -14.521 9.165 -7.665 1.00 34.66 174 GLU A O 1
ATOM 1358 N N . GLU A 1 175 ? -16.484 9.960 -6.890 1.00 37.47 175 GLU A N 1
ATOM 1359 C CA . GLU A 1 175 ? -15.932 10.837 -5.844 1.00 37.47 175 GLU A CA 1
ATOM 1360 C C . GLU A 1 175 ? -15.392 9.988 -4.672 1.00 37.47 175 GLU A C 1
ATOM 1362 O O . GLU A 1 175 ? -16.003 9.867 -3.612 1.00 37.47 175 GLU A O 1
ATOM 1367 N N . GLU A 1 176 ? -14.239 9.345 -4.862 1.00 41.88 176 GLU A N 1
ATOM 1368 C CA . GLU A 1 176 ? -13.460 8.742 -3.779 1.00 41.88 176 GLU A CA 1
ATOM 1369 C C . GLU A 1 176 ? -12.502 9.789 -3.199 1.00 41.88 176 GLU A C 1
ATOM 1371 O O . GLU A 1 176 ? -11.596 10.273 -3.879 1.00 41.88 176 GLU A O 1
ATOM 1376 N N . VAL A 1 177 ? -12.674 10.132 -1.919 1.00 43.78 177 VAL A N 1
ATOM 1377 C CA . VAL A 1 177 ? -11.741 11.025 -1.223 1.00 43.78 177 VAL A CA 1
ATOM 1378 C C . VAL A 1 177 ? -10.583 10.195 -0.690 1.00 43.78 177 VAL A C 1
ATOM 1380 O O . VAL A 1 177 ? -10.741 9.417 0.254 1.00 43.78 177 VAL A O 1
ATOM 1383 N N . LEU A 1 178 ? -9.416 10.367 -1.305 1.00 43.16 178 LEU A N 1
ATOM 1384 C CA . LEU A 1 178 ? -8.160 9.821 -0.811 1.00 43.16 178 LEU A CA 1
ATOM 1385 C C . LEU A 1 178 ? -7.463 10.899 0.025 1.00 43.16 178 LEU A C 1
ATOM 1387 O O . LEU A 1 178 ? -6.968 11.894 -0.509 1.00 43.16 178 LEU A O 1
ATOM 1391 N N . VAL A 1 179 ? -7.432 10.725 1.344 1.00 51.62 179 VAL A N 1
ATOM 1392 C CA . VAL A 1 179 ? -6.664 11.612 2.224 1.00 51.62 179 VAL A CA 1
ATOM 1393 C C . VAL A 1 179 ? -5.323 10.946 2.499 1.00 51.62 179 VAL A C 1
ATOM 1395 O O . VAL A 1 179 ? -5.215 10.047 3.332 1.00 51.62 179 VAL A O 1
ATOM 1398 N N . GLY A 1 180 ? -4.295 11.394 1.778 1.00 44.84 180 GLY A N 1
ATOM 1399 C CA . GLY A 1 180 ? -2.916 10.982 2.022 1.00 44.84 180 GLY A CA 1
ATOM 1400 C C . GLY A 1 180 ? -2.362 11.635 3.289 1.00 44.84 180 GLY A C 1
ATOM 1401 O O . GLY A 1 180 ? -2.367 12.868 3.414 1.00 44.84 180 GLY A O 1
ATOM 1402 N N . CYS A 1 181 ? -1.869 10.814 4.213 1.00 52.28 181 CYS A N 1
ATOM 1403 C CA . CYS A 1 181 ? -1.094 11.228 5.375 1.00 52.28 181 CYS A CA 1
ATOM 1404 C C . CYS A 1 181 ? 0.301 10.575 5.331 1.00 52.28 181 CYS A C 1
ATOM 1406 O O . CYS A 1 181 ? 0.585 9.701 4.521 1.00 52.28 181 CYS A O 1
ATOM 1408 N N . MET A 1 182 ? 1.217 11.046 6.181 1.00 54.75 182 MET A N 1
ATOM 1409 C CA . MET A 1 182 ? 2.653 10.726 6.104 1.00 54.75 182 MET A CA 1
ATOM 1410 C C . MET A 1 182 ? 2.981 9.219 6.241 1.00 54.75 182 MET A C 1
ATOM 1412 O O . MET A 1 182 ? 4.064 8.795 5.837 1.00 54.75 182 MET A O 1
ATOM 1416 N N . VAL A 1 183 ? 2.065 8.422 6.814 1.00 54.44 183 VAL A N 1
ATOM 1417 C CA . VAL A 1 183 ? 2.276 7.001 7.149 1.00 54.44 183 VAL A CA 1
ATOM 1418 C C . VAL A 1 183 ? 1.070 6.119 6.803 1.00 54.44 183 VAL A C 1
ATOM 1420 O O . VAL A 1 183 ? 1.276 4.981 6.398 1.00 54.44 183 VAL A O 1
ATOM 1423 N N . LEU A 1 184 ? -0.161 6.621 6.919 1.00 59.41 184 LEU A N 1
ATOM 1424 C CA . LEU A 1 184 ? -1.389 5.947 6.486 1.00 59.41 184 LEU A CA 1
ATOM 1425 C C . LEU A 1 184 ? -2.098 6.741 5.389 1.00 59.41 184 LEU A C 1
ATOM 1427 O O . LEU A 1 184 ? -2.021 7.969 5.350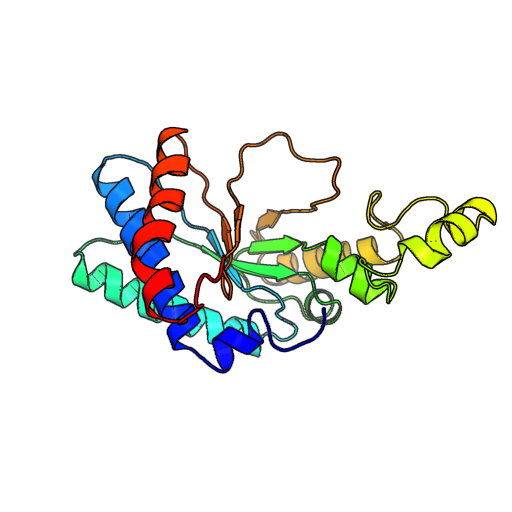 1.00 59.41 184 LEU A O 1
ATOM 1431 N N . GLU A 1 185 ? -2.856 6.046 4.549 1.00 72.06 185 GLU A N 1
ATOM 1432 C CA . GLU A 1 185 ? -3.812 6.673 3.637 1.00 72.06 185 GLU A CA 1
ATOM 1433 C C . GLU A 1 185 ? -5.236 6.277 4.018 1.00 72.06 185 GLU A C 1
ATOM 1435 O O . GLU A 1 185 ? -5.527 5.100 4.237 1.00 72.06 185 GLU A O 1
ATOM 1440 N N . LEU A 1 186 ? -6.128 7.263 4.110 1.00 65.00 186 LEU A N 1
ATOM 1441 C CA . LEU A 1 186 ? -7.545 7.019 4.351 1.00 65.00 186 LEU A CA 1
ATOM 1442 C C . LEU A 1 186 ? -8.299 7.060 3.026 1.00 65.00 186 LEU A C 1
ATOM 1444 O O . LEU A 1 186 ? -8.282 8.070 2.320 1.00 65.00 186 LEU A O 1
ATOM 1448 N N . LYS A 1 187 ? -9.028 5.982 2.753 1.00 57.69 187 LYS A N 1
ATOM 1449 C CA . LYS A 1 187 ? -10.064 5.926 1.732 1.00 57.69 187 LYS A CA 1
ATOM 1450 C C . LYS A 1 187 ? -11.415 5.859 2.438 1.00 57.69 187 LYS A C 1
ATOM 1452 O O . LYS A 1 187 ? -11.716 4.905 3.150 1.00 57.69 187 LYS A O 1
ATOM 1457 N N . ALA A 1 188 ? -12.226 6.898 2.283 1.00 55.69 188 ALA A N 1
ATOM 1458 C CA . ALA A 1 188 ? -13.553 6.956 2.885 1.00 55.69 188 ALA A CA 1
ATOM 1459 C C . ALA A 1 188 ? -14.616 7.011 1.787 1.00 55.69 188 ALA A C 1
ATOM 1461 O O . ALA A 1 188 ? -14.586 7.892 0.929 1.00 55.69 188 ALA A O 1
ATOM 1462 N N . LYS A 1 189 ? -15.578 6.080 1.824 1.00 53.00 189 LYS A N 1
ATOM 1463 C CA . LYS A 1 189 ? -16.837 6.241 1.089 1.00 53.00 189 LYS A CA 1
ATOM 1464 C C . LYS A 1 189 ? -17.771 7.077 1.954 1.00 53.00 189 LYS A C 1
ATOM 1466 O O . LYS A 1 189 ? -18.312 6.575 2.936 1.00 53.00 189 LYS A O 1
ATOM 1471 N N . LEU A 1 190 ? -17.908 8.350 1.605 1.00 49.72 190 LEU A N 1
ATOM 1472 C CA . LEU A 1 190 ? -18.809 9.290 2.262 1.00 49.72 190 LEU A CA 1
ATOM 1473 C C . LEU A 1 190 ? -20.038 9.468 1.372 1.00 49.72 190 LEU A C 1
ATOM 1475 O O . LEU A 1 190 ? -19.909 9.727 0.182 1.00 49.72 190 LEU A O 1
ATOM 1479 N N . THR A 1 191 ? -21.234 9.307 1.932 1.00 43.81 191 THR A N 1
ATOM 1480 C CA . THR A 1 191 ? -22.490 9.489 1.185 1.00 43.81 191 THR A CA 1
ATOM 1481 C C . THR A 1 191 ? -22.956 10.950 1.133 1.00 43.81 191 THR A C 1
ATOM 1483 O O . THR A 1 191 ? -24.016 11.212 0.573 1.00 43.81 191 THR A O 1
ATOM 1486 N N . SER A 1 192 ? -22.207 11.906 1.703 1.00 39.47 192 SER A N 1
ATOM 1487 C CA . SER A 1 192 ? -22.524 13.341 1.636 1.00 39.47 192 SER A CA 1
ATOM 1488 C C . SER A 1 192 ? -21.278 14.222 1.438 1.00 39.47 192 SER A C 1
ATOM 1490 O O . SER A 1 192 ? -20.221 13.981 2.024 1.00 39.47 192 SER A O 1
ATOM 1492 N N . GLN A 1 193 ? -21.415 15.278 0.624 1.00 38.75 193 GLN A N 1
ATOM 1493 C CA . GLN A 1 193 ? -20.348 16.242 0.294 1.00 38.75 193 GLN A CA 1
ATOM 1494 C C . GLN A 1 193 ? -19.876 17.098 1.494 1.00 38.75 193 GLN A C 1
ATOM 1496 O O . GLN A 1 193 ? -18.807 17.702 1.433 1.00 38.75 193 GLN A O 1
ATOM 1501 N N . GLN A 1 194 ? -20.622 17.131 2.607 1.00 37.50 194 GLN A N 1
ATOM 1502 C CA . GLN A 1 194 ? -20.306 17.946 3.794 1.00 37.50 194 GLN A CA 1
ATOM 1503 C C . GLN A 1 194 ? -19.041 17.494 4.553 1.00 37.50 194 GLN A C 1
ATOM 1505 O O . GLN A 1 194 ? -18.360 18.330 5.143 1.00 37.50 194 GLN A O 1
ATOM 1510 N N . CYS A 1 195 ? -18.656 16.214 4.491 1.00 41.03 195 CYS A N 1
ATOM 1511 C CA . CYS A 1 195 ? -17.510 15.689 5.254 1.00 41.03 195 CYS A CA 1
ATOM 1512 C C . CYS A 1 195 ? -16.122 16.114 4.731 1.00 41.03 195 CYS A C 1
ATOM 1514 O O . CYS A 1 195 ? -15.151 16.073 5.489 1.00 41.03 195 CYS A O 1
ATOM 1516 N N . LEU A 1 196 ? -15.992 16.517 3.459 1.00 35.88 196 LEU A N 1
ATOM 1517 C CA . LEU A 1 196 ? -14.698 16.909 2.869 1.00 35.88 196 LEU A CA 1
ATOM 1518 C C . LEU A 1 196 ? -14.084 18.127 3.579 1.00 35.88 196 LEU A C 1
ATOM 1520 O O . LEU A 1 196 ? -12.864 18.240 3.695 1.00 35.88 196 LEU A O 1
ATOM 1524 N N . PHE A 1 197 ? -14.933 19.030 4.074 1.00 32.50 197 PHE A N 1
ATOM 1525 C CA . PHE A 1 197 ? -14.509 20.291 4.669 1.00 32.50 197 PHE A CA 1
ATOM 1526 C C . PHE A 1 197 ? -13.927 20.087 6.079 1.00 32.50 197 PHE A C 1
ATOM 1528 O O . PHE A 1 197 ? -12.837 20.576 6.370 1.00 32.50 197 PHE A O 1
ATOM 1535 N N . GLU A 1 198 ? -14.559 19.276 6.932 1.00 37.28 198 GLU A N 1
ATOM 1536 C CA . GLU A 1 198 ? -14.103 19.070 8.318 1.00 37.28 198 GLU A CA 1
ATOM 1537 C C . GLU A 1 198 ? -12.810 18.242 8.424 1.00 37.28 198 GLU A C 1
ATOM 1539 O O . GLU A 1 198 ? -11.924 18.579 9.215 1.00 37.28 198 GLU A O 1
ATOM 1544 N N . PHE A 1 199 ? -12.621 17.237 7.558 1.00 36.09 199 PHE A N 1
ATOM 1545 C CA . PHE A 1 199 ? -11.369 16.463 7.497 1.00 36.09 199 PHE A CA 1
ATOM 1546 C C . PHE A 1 199 ? -10.154 17.329 7.124 1.00 36.09 199 PHE A C 1
ATOM 1548 O O . PHE A 1 199 ? -9.030 17.067 7.562 1.00 36.09 199 PHE A O 1
ATOM 1555 N N . THR A 1 200 ? -10.365 18.380 6.324 1.00 39.28 200 THR A N 1
ATOM 1556 C CA . THR A 1 200 ? -9.310 19.341 5.974 1.00 39.28 200 THR A CA 1
ATOM 1557 C C . THR A 1 200 ? -9.083 20.396 7.057 1.00 39.28 200 THR A C 1
ATOM 1559 O O . THR A 1 200 ? -7.937 20.792 7.265 1.00 39.28 200 THR A O 1
ATOM 1562 N N . GLN A 1 201 ? -10.114 20.798 7.810 1.00 36.53 201 GLN A N 1
ATOM 1563 C CA . GLN A 1 201 ? -9.978 21.804 8.871 1.00 36.53 201 GLN A CA 1
ATOM 1564 C C . GLN A 1 201 ? -9.214 21.305 10.106 1.00 36.53 201 GLN A C 1
ATOM 1566 O O . GLN A 1 201 ? -8.440 22.069 10.687 1.00 36.53 201 GLN A O 1
ATOM 1571 N N . HIS A 1 202 ? -9.296 20.015 10.458 1.00 40.72 202 HIS A N 1
ATOM 1572 C CA . HIS A 1 202 ? -8.466 19.456 11.537 1.00 40.72 202 HIS A CA 1
ATOM 1573 C C . HIS A 1 202 ? -6.951 19.454 11.237 1.00 40.72 202 HIS A C 1
ATOM 1575 O O . HIS A 1 202 ? -6.148 19.284 12.157 1.00 40.72 202 HIS A O 1
ATOM 1581 N N . ARG A 1 203 ? -6.520 19.740 9.994 1.00 43.78 203 ARG A N 1
ATOM 1582 C CA . ARG A 1 203 ? -5.097 19.975 9.666 1.00 43.78 203 ARG A CA 1
ATOM 1583 C C . ARG A 1 203 ? -4.544 21.282 10.254 1.00 43.78 203 ARG A C 1
ATOM 1585 O O . ARG A 1 203 ? -3.327 21.413 10.365 1.00 43.78 203 ARG A O 1
ATOM 1592 N N . GLY A 1 204 ? -5.400 22.237 10.631 1.00 31.91 204 GLY A N 1
ATOM 1593 C CA . GLY A 1 204 ? -4.988 23.608 10.957 1.00 31.91 204 GLY A CA 1
ATOM 1594 C C . GLY A 1 204 ? -4.483 23.864 12.384 1.00 31.91 204 GLY A C 1
ATOM 1595 O O . GLY A 1 204 ? -3.892 24.913 12.620 1.00 31.91 204 GLY A O 1
ATOM 1596 N N . GLY A 1 205 ? -4.696 22.951 13.340 1.00 30.77 205 GLY A N 1
ATOM 1597 C CA . GLY A 1 205 ? -4.460 23.250 14.765 1.00 30.77 205 GLY A CA 1
ATOM 1598 C C . GLY A 1 205 ? -3.192 22.661 15.396 1.00 30.77 205 GLY A C 1
ATOM 1599 O O . GLY A 1 205 ? -2.647 23.247 16.328 1.00 30.77 205 GLY A O 1
ATOM 1600 N N . GLY A 1 206 ? -2.725 21.498 14.926 1.00 30.25 206 GLY A N 1
ATOM 1601 C CA . GLY A 1 206 ? -1.703 20.716 15.644 1.00 30.25 206 GLY A CA 1
ATOM 1602 C C . GLY A 1 206 ? -0.288 20.765 15.061 1.00 30.25 206 GLY A C 1
ATOM 1603 O O . GLY A 1 206 ? 0.691 20.680 15.801 1.00 30.25 206 GLY A O 1
ATOM 1604 N N . LEU A 1 207 ? -0.153 20.907 13.740 1.00 34.38 207 LEU A N 1
ATOM 1605 C CA . LEU A 1 207 ? 1.132 20.717 13.050 1.00 34.38 207 LEU A CA 1
ATOM 1606 C C . LEU A 1 207 ? 2.081 21.920 13.136 1.00 34.38 207 LEU A C 1
ATOM 1608 O O . LEU A 1 207 ? 3.294 21.739 13.081 1.00 34.38 207 LEU A O 1
ATOM 1612 N N . SER A 1 208 ? 1.562 23.128 13.347 1.00 29.72 208 SER A N 1
ATOM 1613 C CA . SER A 1 208 ? 2.365 24.352 13.469 1.00 29.72 208 SER A CA 1
ATOM 1614 C C . SER A 1 208 ? 3.167 24.441 14.775 1.00 29.72 208 SER A C 1
ATOM 1616 O O . SER A 1 208 ? 4.066 25.270 14.873 1.00 29.72 208 SER A O 1
ATOM 1618 N N . ARG A 1 209 ? 2.903 23.580 15.771 1.00 30.75 209 ARG A N 1
ATOM 1619 C CA . ARG A 1 209 ? 3.653 23.565 17.042 1.00 30.75 209 ARG A CA 1
ATOM 1620 C C . ARG A 1 209 ? 4.798 22.555 17.109 1.00 30.75 209 ARG A C 1
ATOM 1622 O O . ARG A 1 209 ? 5.625 22.684 18.004 1.00 30.75 209 ARG A O 1
ATOM 1629 N N . MET A 1 210 ? 4.871 21.575 16.203 1.00 31.25 210 MET A N 1
ATOM 1630 C CA . MET A 1 210 ? 5.862 20.490 16.311 1.00 31.25 210 MET A CA 1
ATOM 1631 C C . MET A 1 210 ? 7.116 20.681 15.448 1.00 31.25 210 MET A C 1
ATOM 1633 O O . MET A 1 210 ? 8.148 20.089 15.742 1.00 31.25 210 MET A O 1
ATOM 1637 N N . TYR A 1 211 ? 7.069 21.557 14.443 1.00 29.77 211 TYR A N 1
ATOM 1638 C CA . TYR A 1 211 ? 8.246 21.950 13.672 1.00 29.77 211 TYR A CA 1
ATOM 1639 C C . TYR A 1 211 ? 8.317 23.469 13.625 1.00 29.77 211 TYR A C 1
ATOM 1641 O O . TYR A 1 211 ? 7.569 24.114 12.894 1.00 29.77 211 TYR A O 1
ATOM 1649 N N . GLY A 1 212 ? 9.211 24.040 14.435 1.00 34.28 212 GLY A N 1
ATOM 1650 C CA . GLY A 1 212 ? 9.570 25.450 14.370 1.00 34.28 212 GLY A CA 1
ATOM 1651 C C . GLY A 1 212 ? 10.195 25.777 13.018 1.00 34.28 212 GLY A C 1
ATOM 1652 O O . GLY A 1 212 ? 11.412 25.759 12.874 1.00 34.28 212 GLY A O 1
ATOM 1653 N N . ALA A 1 213 ? 9.363 26.077 12.027 1.00 30.67 213 ALA A N 1
ATOM 1654 C CA . ALA A 1 213 ? 9.778 26.778 10.829 1.00 30.67 213 ALA A CA 1
ATOM 1655 C C . ALA A 1 213 ? 9.553 28.269 11.089 1.00 30.67 213 ALA A C 1
ATOM 1657 O O . ALA A 1 213 ? 8.417 28.742 11.141 1.00 30.67 213 ALA A O 1
ATOM 1658 N N . ARG A 1 214 ? 10.653 28.999 11.305 1.00 28.33 214 ARG A N 1
ATOM 1659 C CA . ARG A 1 214 ? 10.667 30.457 11.174 1.00 28.33 214 ARG A CA 1
ATOM 1660 C C . ARG A 1 214 ? 10.089 30.800 9.803 1.00 28.33 214 ARG A C 1
ATOM 1662 O O . ARG A 1 214 ? 10.658 30.414 8.787 1.00 28.33 214 ARG A O 1
ATOM 1669 N N . ALA A 1 215 ? 8.968 31.505 9.793 1.00 31.80 215 ALA A N 1
ATOM 1670 C CA . ALA A 1 215 ? 8.595 32.311 8.649 1.00 31.80 215 ALA A CA 1
ATOM 1671 C C . ALA A 1 215 ? 9.523 33.533 8.671 1.00 31.80 215 ALA A C 1
ATOM 1673 O O . ALA A 1 215 ? 9.409 34.377 9.558 1.00 31.80 215 ALA A O 1
ATOM 1674 N N . GLU A 1 216 ? 10.490 33.570 7.761 1.00 32.22 216 GLU A N 1
ATOM 1675 C CA . GLU A 1 216 ? 11.207 34.798 7.414 1.00 32.22 216 GLU A CA 1
ATOM 1676 C C . GLU A 1 216 ? 10.600 35.366 6.125 1.00 32.22 216 GLU A C 1
ATOM 1678 O O . GLU A 1 216 ? 10.016 34.624 5.327 1.00 32.22 216 GLU A O 1
ATOM 1683 N N . GLY A 1 217 ? 10.648 36.698 6.038 1.00 31.38 217 GLY A N 1
ATOM 1684 C CA . GLY A 1 217 ? 10.046 37.532 4.999 1.00 31.38 217 GLY A CA 1
ATOM 1685 C C . GLY A 1 217 ? 10.771 37.505 3.665 1.00 31.38 217 GLY A C 1
ATOM 1686 O O . GLY A 1 217 ? 11.866 36.908 3.576 1.00 31.38 217 GLY A O 1
#

pLDDT: mean 81.1, std 23.55, range [27.95, 98.5]

Sequence (217 aa):
MLGFRGCRLGISYPELTKMQARAIFEAAISMSNQGVKVLPEIMVPLTGTPQEFEHQVSLIRTVAQQVFTEMGTSISYKVGTMIEVPRAALVADEAEFFSFGTNDLTQMTFGYSRDDVRKFLPIYLSKGILQNDPFEVLDQKGVGQLIKIAAERGRRARPDLKVSGIYVRSCSTEEEVLVGCMVLELKAKLTSQQCLFEFTQHRGGGLSRMYGARAEG

Foldseek 3Di:
DPDCFFLNVCLVPVVQLLVVLLVVLVLQVVVVVVVWQKEKEKEGEPDLDPVSQVSSVVSSVVSQVVNCVVVVHHDHYAYAYEPLALNCLVVPEDGLEYAYPQQSNVCNQVVNDPVCCVVCVVVCCVVVVDVDDCLQPPPCPTSVVSVVSNVVHHCVRPVNYHYYHPDRVPDDDDPWDWDDDGHMIITMDTPDPVSVVVVVVVVPDPPCPPDPDDPDD

Radius of gyration: 19.04 Å; chains: 1; bounding box: 41×54×57 Å

Secondary structure (DSSP, 8-state):
--SS-THHHHHH-HHHHHHHHHHHHHHHHHHHHTT--EEEEEEE-S--SHHHHHHHHHHHHHHHHHHHHHHT-----EEEEE--SHHHHHS--S-SEEE--HHHHHHHHHT--TTTGGGTHHHHHHTTS-SS-TTTS--TTTHHHHHHHHHHHHHHH-TT-EEE----TT---S--EEEE-SS-EEEEEESSTTHHHHHHHGGGTTGGGTS------

InterPro domains:
  IPR000121 PEP-utilising enzyme, C-terminal [PF02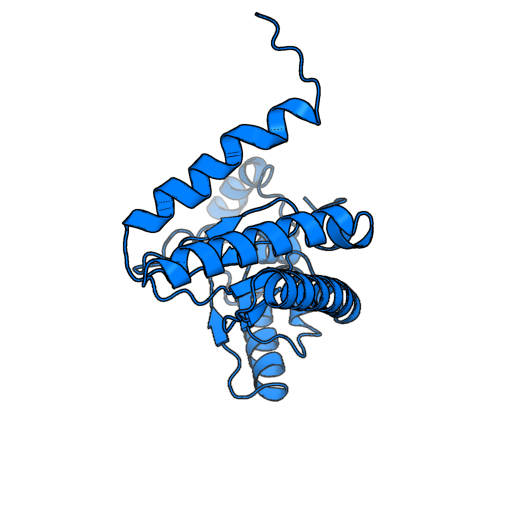896] (1-155)
  IPR010121 Pyruvate, phosphate dikinase [PTHR22931] (1-167)
  IPR015813 Pyruvate/Phosphoenolpyruvate kinase-like domain superfamily [SSF51621] (1-164)
  IPR023151 PEP-utilising enzyme, conserved site [PS00742] (96-114)
  IPR040442 Pyruvate kinase-like domain superfamily [G3DSA:3.20.20.60] (1-178)